Protein AF-A0A2D4G4G9-F1 (afdb_monomer_lite)

InterPro domains:
  IPR018544 KICSTOR subunit 2 [PF09404] (20-185)
  IPR018544 KICSTOR subunit 2 [PTHR31581] (17-186)
  IPR038060 KICSTOR complex protein C12orf66-like, central domain superfamily [G3DSA:1.10.3450.30] (120-190)
  IPR038060 KICSTOR complex protein C12orf66-like, central domain superfamily [SSF158548] (135-186)

Sequence (198 aa):
RRRDRRGGGRRMGEPMPMGAPVPVEQAVLETFFSHLGIFSYDKAKDNVEKEREAHKNAGSSWLSLLAGLAHLAAAEKAYHNMTFLGQKLGGQSFFSRKDSIRTIYTSLHNELKKVVATGRNAVGGTAPHLEELLSHLSEQLCFFVQARMEIADFYEKMYSLSTQKYINSEELINVLESILKRYSSSKPVRGIGLREND

Structure (mmCIF, N/CA/C/O backbone):
data_AF-A0A2D4G4G9-F1
#
_entry.id   AF-A0A2D4G4G9-F1
#
loop_
_atom_site.group_PDB
_atom_site.id
_atom_site.type_symbol
_atom_site.label_atom_id
_atom_site.label_alt_id
_atom_site.label_comp_id
_atom_site.label_asym_id
_atom_site.label_entity_id
_atom_site.label_seq_id
_atom_site.pdbx_PDB_ins_code
_atom_site.Cartn_x
_atom_site.Cartn_y
_atom_site.Cartn_z
_atom_site.occupancy
_atom_site.B_iso_or_equiv
_atom_site.auth_seq_id
_atom_site.auth_comp_id
_atom_site.auth_asym_id
_atom_site.auth_atom_id
_atom_site.pdbx_PDB_model_num
ATOM 1 N N . ARG A 1 1 ? -5.640 -43.406 -61.811 1.00 41.84 1 ARG A N 1
ATOM 2 C CA . ARG A 1 1 ? -4.424 -44.043 -61.239 1.00 41.84 1 ARG A CA 1
ATOM 3 C C . ARG A 1 1 ? -4.064 -43.244 -59.980 1.00 41.84 1 ARG A C 1
ATOM 5 O O . ARG A 1 1 ? -3.602 -42.133 -60.138 1.00 41.84 1 ARG A O 1
ATOM 12 N N . ARG A 1 2 ? -4.662 -43.489 -58.804 1.00 38.25 2 ARG A N 1
ATOM 13 C CA . ARG A 1 2 ? -4.281 -44.439 -57.726 1.00 38.25 2 ARG A CA 1
ATOM 14 C C . ARG A 1 2 ? -2.766 -44.529 -57.437 1.00 38.25 2 ARG A C 1
ATOM 16 O O . ARG A 1 2 ? -2.045 -44.930 -58.342 1.00 38.25 2 ARG A O 1
ATOM 23 N N . ARG A 1 3 ? -2.439 -44.327 -56.138 1.00 40.78 3 ARG A N 1
ATOM 24 C CA . ARG A 1 3 ? -1.206 -44.622 -55.349 1.00 40.78 3 ARG A CA 1
ATOM 25 C C . ARG A 1 3 ? -0.061 -43.594 -55.449 1.00 40.78 3 ARG A C 1
ATOM 27 O O . ARG A 1 3 ? 0.189 -43.112 -56.537 1.00 40.78 3 ARG A O 1
ATOM 34 N N . ASP A 1 4 ? 0.610 -43.141 -54.379 1.00 39.91 4 ASP A N 1
ATOM 35 C CA . ASP A 1 4 ? 0.883 -43.693 -53.030 1.00 39.91 4 ASP A CA 1
ATOM 36 C C . ASP A 1 4 ? 0.950 -42.578 -51.954 1.00 39.91 4 ASP A C 1
ATOM 38 O O . ASP A 1 4 ? 1.556 -41.534 -52.165 1.00 39.91 4 ASP A O 1
ATOM 42 N N . ARG A 1 5 ? 0.232 -42.672 -50.823 1.00 46.22 5 ARG A N 1
ATOM 43 C CA . ARG A 1 5 ? 0.730 -43.152 -49.509 1.00 46.22 5 ARG A CA 1
ATOM 44 C C . ARG A 1 5 ? 2.226 -42.894 -49.239 1.00 46.22 5 ARG A C 1
ATOM 46 O O . ARG A 1 5 ? 3.063 -43.753 -49.487 1.00 46.22 5 ARG A O 1
ATOM 53 N N . ARG A 1 6 ? 2.533 -41.788 -48.553 1.00 42.72 6 ARG A N 1
ATOM 54 C CA . ARG A 1 6 ? 3.656 -41.724 -47.601 1.00 42.72 6 ARG A CA 1
ATOM 55 C C . ARG A 1 6 ? 3.113 -41.385 -46.222 1.00 42.72 6 ARG A C 1
ATOM 57 O O . ARG A 1 6 ? 2.500 -40.342 -46.025 1.00 42.72 6 ARG A O 1
ATOM 64 N N . GLY A 1 7 ? 3.299 -42.322 -45.298 1.00 41.50 7 GLY A N 1
ATOM 65 C CA . GLY A 1 7 ? 3.028 -42.127 -43.885 1.00 41.50 7 GLY A CA 1
ATOM 66 C C . GLY A 1 7 ? 3.994 -41.100 -43.307 1.00 41.50 7 GLY A C 1
ATOM 67 O O . GLY A 1 7 ? 5.206 -41.294 -43.348 1.00 41.50 7 GLY A O 1
ATOM 68 N N . GLY A 1 8 ? 3.446 -40.020 -42.760 1.00 38.34 8 GLY A N 1
ATOM 69 C CA . GLY A 1 8 ? 4.130 -39.206 -41.767 1.00 38.34 8 GLY A CA 1
ATOM 70 C C . GLY A 1 8 ? 3.908 -39.857 -40.410 1.00 38.34 8 GLY A C 1
ATOM 71 O O . GLY A 1 8 ? 2.834 -39.719 -39.828 1.00 38.34 8 GLY A O 1
ATOM 72 N N . GLY A 1 9 ? 4.889 -40.626 -39.940 1.00 36.75 9 GLY A N 1
ATOM 73 C CA . GLY A 1 9 ? 4.900 -41.116 -38.568 1.00 36.75 9 GLY A CA 1
ATOM 74 C C . GLY A 1 9 ? 4.855 -39.928 -37.611 1.00 36.75 9 GLY A C 1
ATOM 75 O O . GLY A 1 9 ? 5.699 -39.035 -37.696 1.00 36.75 9 GLY A O 1
ATOM 76 N N . ARG A 1 10 ? 3.866 -39.910 -36.711 1.00 39.19 10 ARG A N 1
ATOM 77 C CA . ARG A 1 10 ? 3.881 -39.022 -35.547 1.00 39.19 10 ARG A CA 1
ATOM 78 C C . ARG A 1 10 ? 5.133 -39.362 -34.743 1.00 39.19 10 ARG A C 1
ATOM 80 O O . ARG A 1 10 ? 5.214 -40.447 -34.168 1.00 39.19 10 ARG A O 1
ATOM 87 N N . ARG A 1 11 ? 6.119 -38.463 -34.736 1.00 43.38 11 ARG A N 1
ATOM 88 C CA . ARG A 1 11 ? 7.206 -38.521 -33.759 1.00 43.38 11 ARG A CA 1
ATOM 89 C C . ARG A 1 11 ? 6.588 -38.245 -32.393 1.00 43.38 11 ARG A C 1
ATOM 91 O O . ARG A 1 11 ? 6.119 -37.146 -32.129 1.00 43.38 11 ARG A O 1
ATOM 98 N N . MET A 1 12 ? 6.552 -39.281 -31.566 1.00 47.25 12 MET A N 1
ATOM 99 C CA . MET A 1 12 ? 6.454 -39.156 -30.117 1.00 47.25 12 MET A CA 1
ATOM 100 C C . MET A 1 12 ? 7.647 -38.327 -29.632 1.00 47.25 12 MET A C 1
ATOM 102 O O . MET A 1 12 ? 8.783 -38.649 -29.981 1.00 47.25 12 MET A O 1
ATOM 106 N N . GLY A 1 13 ? 7.381 -37.283 -28.845 1.00 47.31 13 GLY A N 1
ATOM 107 C CA . GLY A 1 13 ? 8.412 -36.517 -28.144 1.00 47.31 13 GLY A CA 1
ATOM 108 C C . GLY A 1 13 ? 8.682 -35.111 -28.677 1.00 47.31 13 GLY A C 1
ATOM 109 O O . GLY A 1 13 ? 9.843 -34.724 -28.752 1.00 47.31 13 GLY A O 1
ATOM 110 N N . GLU A 1 14 ? 7.654 -34.325 -29.010 1.00 35.88 14 GLU A N 1
ATOM 111 C CA . GLU A 1 14 ? 7.819 -32.873 -28.882 1.00 35.88 14 GLU A CA 1
ATOM 112 C C . GLU A 1 14 ? 7.859 -32.554 -27.379 1.00 35.88 14 GLU A C 1
ATOM 114 O O . GLU A 1 14 ? 6.875 -32.825 -26.683 1.00 35.88 14 GLU A O 1
ATOM 119 N N . PRO A 1 15 ? 8.981 -32.047 -26.833 1.00 41.88 15 PRO A N 1
ATOM 120 C CA . PRO A 1 15 ? 8.933 -31.433 -25.522 1.00 41.88 15 PRO A CA 1
ATOM 121 C C . PRO A 1 15 ? 7.938 -30.278 -25.626 1.00 41.88 15 PRO A C 1
ATOM 123 O O . PRO A 1 15 ? 8.075 -29.408 -26.488 1.00 41.88 15 PRO A O 1
ATOM 126 N N . MET A 1 16 ? 6.918 -30.304 -24.766 1.00 45.91 16 MET A N 1
ATOM 127 C CA . MET A 1 16 ? 6.073 -29.141 -24.499 1.00 45.91 16 MET A CA 1
ATOM 128 C C . MET A 1 16 ? 6.990 -27.918 -24.400 1.00 45.91 16 MET A C 1
ATOM 130 O O . MET A 1 16 ? 8.038 -28.043 -23.756 1.00 45.91 16 MET A O 1
ATOM 134 N N . PRO A 1 17 ? 6.663 -26.776 -25.032 1.00 45.19 17 PRO A N 1
ATOM 135 C CA . PRO A 1 17 ? 7.487 -25.587 -24.904 1.00 45.19 17 PRO A CA 1
ATOM 136 C C . PRO A 1 17 ? 7.585 -25.276 -23.411 1.00 45.19 17 PRO A C 1
ATOM 138 O O . PRO A 1 17 ? 6.605 -24.863 -22.791 1.00 45.19 17 PRO A O 1
ATOM 141 N N . MET A 1 18 ? 8.748 -25.576 -22.820 1.00 45.56 18 MET A N 1
ATOM 142 C CA . MET A 1 18 ? 9.077 -25.151 -21.470 1.00 45.56 18 MET A CA 1
ATOM 143 C C . MET A 1 18 ? 8.829 -23.653 -21.460 1.00 45.56 18 MET A C 1
ATOM 145 O O . MET A 1 18 ? 9.351 -22.954 -22.332 1.00 45.56 18 MET A O 1
ATOM 149 N N . GLY A 1 19 ? 7.929 -23.226 -20.568 1.00 45.16 19 GLY A N 1
ATOM 150 C CA . GLY A 1 19 ? 7.390 -21.873 -20.537 1.00 45.16 19 GLY A CA 1
ATOM 151 C C . GLY A 1 19 ? 8.504 -20.866 -20.766 1.00 45.16 19 GLY A C 1
ATOM 152 O O . GLY A 1 19 ? 9.574 -20.988 -20.166 1.00 45.16 19 GLY A O 1
ATOM 153 N N . ALA A 1 20 ? 8.275 -19.936 -21.695 1.00 46.47 20 ALA A N 1
ATOM 154 C CA . ALA A 1 20 ? 9.222 -18.868 -21.968 1.00 46.47 20 ALA A CA 1
ATOM 155 C C . ALA A 1 20 ? 9.721 -18.286 -20.631 1.00 46.47 20 ALA A C 1
ATOM 157 O O . ALA A 1 20 ? 8.905 -18.138 -19.715 1.00 46.47 20 ALA A O 1
ATOM 158 N N . PRO A 1 21 ? 11.033 -18.021 -20.481 1.00 52.97 21 PRO A N 1
ATOM 159 C CA . PRO A 1 21 ? 11.578 -17.509 -19.233 1.00 52.97 21 PRO A CA 1
ATOM 160 C C . PRO A 1 21 ? 10.760 -16.298 -18.790 1.00 52.97 21 PRO A C 1
ATOM 162 O O . PRO A 1 21 ? 10.533 -15.381 -19.583 1.00 52.97 21 PRO A O 1
ATOM 165 N N . VAL A 1 22 ? 10.272 -16.344 -17.546 1.00 61.19 22 VAL A N 1
ATOM 166 C CA . VAL A 1 22 ? 9.494 -15.254 -16.955 1.00 61.19 22 VAL A CA 1
ATOM 167 C C . VAL A 1 22 ? 10.321 -13.973 -17.096 1.00 61.19 22 VAL A C 1
ATOM 169 O O . VAL A 1 22 ? 11.498 -13.986 -16.716 1.00 61.19 22 VAL A O 1
ATOM 172 N N . PRO A 1 23 ? 9.760 -12.890 -17.667 1.00 80.88 23 PRO A N 1
ATOM 173 C CA . PRO A 1 23 ? 10.454 -11.613 -17.742 1.00 80.88 23 PRO A CA 1
ATOM 174 C C . PRO A 1 23 ? 10.976 -11.212 -16.361 1.00 80.88 23 PRO A C 1
ATOM 176 O O . PRO A 1 23 ? 10.291 -11.415 -15.355 1.00 80.88 23 PRO A O 1
ATOM 179 N N . VAL A 1 24 ? 12.187 -10.657 -16.300 1.00 84.44 24 VAL A N 1
ATOM 180 C CA . VAL A 1 24 ? 12.860 -10.333 -15.030 1.00 84.44 24 VAL A CA 1
ATOM 181 C C . VAL A 1 24 ? 11.968 -9.447 -14.158 1.00 84.44 24 VAL A C 1
ATOM 183 O O . VAL A 1 24 ? 11.816 -9.693 -12.965 1.00 84.44 24 VAL A O 1
ATOM 186 N N . GLU A 1 25 ? 11.288 -8.482 -14.773 1.00 87.19 25 GLU A N 1
ATOM 187 C CA . GLU A 1 25 ? 10.343 -7.579 -14.125 1.00 87.19 25 GLU A CA 1
ATOM 188 C C . GLU A 1 25 ? 9.178 -8.334 -13.473 1.00 87.19 25 GLU A C 1
ATOM 190 O O . GLU A 1 25 ? 8.807 -8.043 -12.336 1.00 87.19 25 GLU A O 1
ATOM 195 N N . GLN A 1 26 ? 8.627 -9.344 -14.148 1.00 86.69 26 GLN A N 1
ATOM 196 C CA . GLN A 1 26 ? 7.551 -10.162 -13.593 1.00 86.69 26 GLN A CA 1
ATOM 197 C C . GLN A 1 26 ? 8.043 -10.981 -12.389 1.00 86.69 26 GLN A C 1
ATOM 199 O O . GLN A 1 26 ? 7.364 -11.010 -11.365 1.00 86.69 26 GLN A O 1
ATOM 204 N N . ALA A 1 27 ? 9.240 -11.571 -12.458 1.00 90.06 27 ALA A N 1
ATOM 205 C CA . ALA A 1 27 ? 9.817 -12.320 -11.338 1.00 90.06 27 ALA A CA 1
ATOM 206 C C . ALA A 1 27 ? 10.068 -11.432 -10.100 1.00 90.06 27 ALA A C 1
ATOM 208 O O . ALA A 1 27 ? 9.834 -11.854 -8.961 1.00 90.06 27 ALA A O 1
ATOM 209 N N . VAL A 1 28 ? 10.496 -10.181 -10.311 1.00 92.62 28 VAL A N 1
ATOM 210 C CA . VAL A 1 28 ? 10.659 -9.186 -9.238 1.00 92.62 28 VAL A CA 1
ATOM 211 C C . VAL A 1 28 ? 9.316 -8.871 -8.576 1.00 92.62 28 VAL A C 1
ATOM 213 O O . VAL A 1 28 ? 9.231 -8.862 -7.344 1.00 92.62 28 VAL A O 1
ATOM 216 N N . LEU A 1 29 ? 8.262 -8.657 -9.371 1.00 93.50 29 LEU A N 1
ATOM 217 C CA . LEU A 1 29 ? 6.912 -8.390 -8.864 1.00 93.50 29 LEU A CA 1
ATOM 218 C C . LEU A 1 29 ? 6.345 -9.585 -8.091 1.00 93.50 29 LEU A C 1
ATOM 220 O O . LEU A 1 29 ? 5.845 -9.408 -6.981 1.00 93.50 29 LEU A O 1
ATOM 224 N N . GLU A 1 30 ? 6.460 -10.798 -8.631 1.00 93.31 30 GLU A N 1
ATOM 225 C CA . GLU A 1 30 ? 6.017 -12.025 -7.960 1.00 93.31 30 GLU A CA 1
ATOM 226 C C . GLU A 1 30 ? 6.724 -12.209 -6.612 1.00 93.31 30 GLU A C 1
ATOM 228 O O . GLU A 1 30 ? 6.079 -12.481 -5.597 1.00 93.31 30 GLU A O 1
ATOM 233 N N . THR A 1 31 ? 8.038 -11.973 -6.566 1.00 95.69 31 THR A N 1
ATOM 234 C CA . THR A 1 31 ? 8.822 -12.035 -5.325 1.00 95.69 31 THR A CA 1
ATOM 235 C C . THR A 1 31 ? 8.369 -10.977 -4.317 1.00 95.69 31 THR A C 1
ATOM 237 O O . THR A 1 31 ? 8.201 -11.278 -3.133 1.00 95.69 31 THR A O 1
ATOM 240 N N . PHE A 1 32 ? 8.131 -9.742 -4.769 1.00 96.44 32 PHE A N 1
ATOM 241 C CA . PHE A 1 32 ? 7.619 -8.670 -3.916 1.00 96.44 32 PHE A CA 1
ATOM 242 C C . PHE A 1 32 ? 6.262 -9.033 -3.301 1.00 96.44 32 PHE A C 1
ATOM 244 O O . PHE A 1 32 ? 6.109 -8.972 -2.080 1.00 96.44 32 PHE A O 1
ATOM 251 N N . PHE A 1 33 ? 5.292 -9.449 -4.120 1.00 95.38 33 PHE A N 1
ATOM 252 C CA . PHE A 1 33 ? 3.953 -9.794 -3.638 1.00 95.38 33 PHE A CA 1
ATOM 253 C C . PHE A 1 33 ? 3.938 -11.072 -2.799 1.00 95.38 33 PHE A C 1
ATOM 255 O O . PHE A 1 33 ? 3.147 -11.158 -1.862 1.00 95.38 33 PHE A O 1
ATOM 262 N N . SER A 1 34 ? 4.841 -12.022 -3.056 1.00 96.50 34 SER A N 1
ATOM 263 C CA . SER A 1 34 ? 5.048 -13.186 -2.191 1.00 96.50 34 SER A CA 1
ATOM 264 C C . SER A 1 34 ? 5.483 -12.759 -0.786 1.00 96.50 34 SER A C 1
ATOM 266 O O . SER A 1 34 ? 4.842 -13.133 0.197 1.00 96.50 34 SER A O 1
ATOM 268 N N . HIS A 1 35 ? 6.494 -11.886 -0.674 1.00 96.62 35 HIS A N 1
ATOM 269 C CA . HIS A 1 35 ? 6.904 -11.321 0.615 1.00 96.62 35 HIS A CA 1
ATOM 270 C C . HIS A 1 35 ? 5.783 -10.518 1.284 1.00 96.62 35 HIS A C 1
ATOM 272 O O . HIS A 1 35 ? 5.580 -10.654 2.492 1.00 96.62 35 HIS A O 1
ATOM 278 N N . LEU A 1 36 ? 5.043 -9.712 0.516 1.00 94.44 36 LEU A N 1
ATOM 279 C CA . LEU A 1 36 ? 3.918 -8.927 1.024 1.00 94.44 36 LEU A CA 1
ATOM 280 C C . LEU A 1 36 ? 2.802 -9.830 1.578 1.00 94.44 36 LEU A C 1
ATOM 282 O O . LEU A 1 36 ? 2.282 -9.566 2.660 1.00 94.44 36 LEU A O 1
ATOM 286 N N . GLY A 1 37 ? 2.482 -10.921 0.876 1.00 93.44 37 GLY A N 1
ATOM 287 C CA . GLY A 1 37 ? 1.439 -11.879 1.249 1.00 93.44 37 GLY A CA 1
ATOM 288 C C . GLY A 1 37 ? 1.740 -12.670 2.523 1.00 93.44 37 GLY A C 1
ATOM 289 O O . GLY A 1 37 ? 0.813 -13.061 3.227 1.00 93.44 37 GLY A O 1
ATOM 290 N N . ILE A 1 38 ? 3.020 -12.853 2.863 1.00 95.75 38 ILE A N 1
ATOM 291 C CA . ILE A 1 38 ? 3.455 -13.449 4.139 1.00 95.75 38 ILE A CA 1
ATOM 292 C C . ILE A 1 38 ? 3.849 -12.396 5.188 1.00 95.75 38 ILE A C 1
ATOM 294 O O . ILE A 1 38 ? 4.522 -12.720 6.166 1.00 95.75 38 ILE A O 1
ATOM 298 N N . PHE A 1 39 ? 3.463 -11.131 4.980 1.00 94.50 39 PHE A N 1
ATOM 299 C CA . PHE A 1 39 ? 3.723 -10.000 5.881 1.00 94.50 39 PHE A CA 1
ATOM 300 C C . PHE A 1 39 ? 5.215 -9.712 6.139 1.00 94.50 39 PHE A C 1
ATOM 302 O O . PHE A 1 39 ? 5.589 -9.102 7.142 1.00 94.50 39 PHE A O 1
ATOM 309 N N . SER A 1 40 ? 6.099 -10.116 5.224 1.00 95.62 40 SER A N 1
ATOM 310 C CA . SER A 1 40 ? 7.540 -9.865 5.307 1.00 95.62 40 SER A CA 1
ATOM 311 C C . SER A 1 40 ? 7.905 -8.524 4.662 1.00 95.62 40 SER A C 1
ATOM 313 O O . SER A 1 40 ? 8.617 -8.455 3.661 1.00 95.62 40 SER A O 1
ATOM 315 N N . TYR A 1 41 ? 7.389 -7.436 5.235 1.00 94.88 41 TYR A N 1
ATOM 316 C CA . TYR A 1 41 ? 7.451 -6.098 4.637 1.00 94.88 41 TYR A CA 1
ATOM 317 C C . TYR A 1 41 ? 8.869 -5.554 4.449 1.00 94.88 41 TYR A C 1
ATOM 319 O O . TYR A 1 41 ? 9.146 -4.932 3.427 1.00 94.88 41 TYR A O 1
ATOM 327 N N . ASP A 1 42 ? 9.773 -5.805 5.400 1.00 95.81 42 ASP A N 1
ATOM 328 C CA . ASP A 1 42 ? 11.165 -5.353 5.286 1.00 95.81 42 ASP A CA 1
ATOM 329 C C . ASP A 1 42 ? 11.863 -6.052 4.110 1.00 95.81 42 ASP A C 1
ATOM 331 O O . ASP A 1 42 ? 12.455 -5.390 3.267 1.00 95.81 42 ASP A O 1
ATOM 335 N N . LYS A 1 43 ? 11.666 -7.371 3.952 1.00 96.00 43 LYS A N 1
ATOM 336 C CA . LYS A 1 43 ? 12.191 -8.116 2.794 1.00 96.00 43 LYS A CA 1
ATOM 337 C C . LYS A 1 43 ? 11.571 -7.658 1.478 1.00 96.00 43 LYS A C 1
ATOM 339 O O . LYS A 1 43 ? 12.271 -7.587 0.472 1.00 96.00 43 LYS A O 1
ATOM 344 N N . ALA A 1 44 ? 10.268 -7.370 1.469 1.00 96.00 44 ALA A N 1
ATOM 345 C CA . ALA A 1 44 ? 9.585 -6.854 0.286 1.00 96.00 44 ALA A CA 1
ATOM 346 C C . ALA A 1 44 ? 10.200 -5.518 -0.154 1.00 96.00 44 ALA A C 1
ATOM 348 O O . ALA A 1 44 ? 10.513 -5.346 -1.331 1.00 96.00 44 ALA A O 1
ATOM 349 N N . LYS A 1 45 ? 10.426 -4.608 0.800 1.00 95.94 45 LYS A N 1
ATOM 350 C CA . LYS A 1 45 ? 11.056 -3.309 0.567 1.00 95.94 45 LYS A CA 1
ATOM 351 C C . LYS A 1 45 ? 12.506 -3.450 0.091 1.00 95.94 45 LYS A C 1
ATOM 353 O O . LYS A 1 45 ? 12.839 -2.924 -0.968 1.00 95.94 45 LYS A O 1
ATOM 358 N N . ASP A 1 46 ? 13.329 -4.205 0.816 1.00 96.25 46 ASP A N 1
ATOM 359 C CA . ASP A 1 46 ? 14.743 -4.415 0.483 1.00 96.25 46 ASP A CA 1
ATOM 360 C C . ASP A 1 46 ? 14.906 -5.028 -0.918 1.00 96.25 46 ASP A C 1
ATOM 362 O O . ASP A 1 46 ? 15.813 -4.655 -1.662 1.00 96.25 46 ASP A O 1
ATOM 366 N N . ASN A 1 47 ? 14.002 -5.938 -1.307 1.00 94.12 47 ASN A N 1
ATOM 367 C CA . ASN A 1 47 ? 13.971 -6.537 -2.640 1.00 94.12 47 ASN A CA 1
ATOM 368 C C . ASN A 1 47 ? 13.832 -5.471 -3.739 1.00 94.12 47 ASN A C 1
ATOM 370 O O . ASN A 1 47 ? 14.682 -5.380 -4.619 1.00 94.12 47 ASN A O 1
ATOM 374 N N . VAL A 1 48 ? 12.793 -4.631 -3.678 1.00 94.88 48 VAL A N 1
ATOM 375 C CA . VAL A 1 48 ? 12.543 -3.628 -4.732 1.00 94.88 48 VAL A CA 1
ATOM 376 C C . VAL A 1 48 ? 13.551 -2.481 -4.714 1.00 94.88 48 VAL A C 1
ATOM 378 O O . VAL A 1 48 ? 13.862 -1.937 -5.771 1.00 94.88 48 VAL A O 1
ATOM 381 N N . GLU A 1 49 ? 14.109 -2.132 -3.552 1.00 94.44 49 GLU A N 1
ATOM 382 C CA . GLU A 1 49 ? 15.195 -1.150 -3.459 1.00 94.44 49 GLU A CA 1
ATOM 383 C C . GLU A 1 49 ? 16.479 -1.682 -4.099 1.00 94.44 49 GLU A C 1
ATOM 385 O O . GLU A 1 49 ? 17.101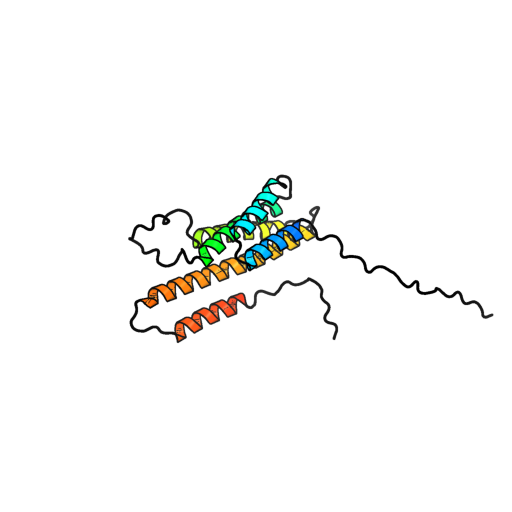 -0.978 -4.896 1.00 94.44 49 GLU A O 1
ATOM 390 N N . LYS A 1 50 ? 16.841 -2.942 -3.835 1.00 93.94 50 LYS A N 1
ATOM 391 C CA . LYS A 1 50 ? 17.996 -3.590 -4.464 1.00 93.94 50 LYS A CA 1
ATOM 392 C C . LYS A 1 50 ? 17.854 -3.651 -5.985 1.00 93.94 50 LYS A C 1
ATOM 394 O O . LYS A 1 50 ? 18.794 -3.286 -6.689 1.00 93.94 50 LYS A O 1
ATOM 399 N N . GLU A 1 51 ? 16.690 -4.057 -6.486 1.00 92.00 51 GLU A N 1
ATOM 400 C CA . GLU A 1 51 ? 16.414 -4.108 -7.928 1.00 92.00 51 GLU A CA 1
ATOM 401 C C . GLU A 1 51 ? 16.464 -2.714 -8.564 1.00 92.00 51 GLU A C 1
ATOM 403 O O . GLU A 1 51 ? 17.068 -2.518 -9.619 1.00 92.00 51 GLU A O 1
ATOM 408 N N . ARG A 1 52 ? 15.918 -1.701 -7.886 1.00 89.62 52 ARG A N 1
ATOM 409 C CA . ARG A 1 52 ? 15.970 -0.309 -8.346 1.00 89.62 52 ARG A CA 1
ATOM 410 C C . ARG A 1 52 ? 17.407 0.216 -8.437 1.00 89.62 52 ARG A C 1
ATOM 412 O O . ARG A 1 52 ? 17.740 0.913 -9.394 1.00 89.62 52 ARG A O 1
ATOM 419 N N . GLU A 1 53 ? 18.264 -0.119 -7.472 1.00 87.62 53 GLU A N 1
ATOM 420 C CA . GLU A 1 53 ? 19.676 0.283 -7.476 1.00 87.62 53 GLU A CA 1
ATOM 421 C C . GLU A 1 53 ? 20.526 -0.514 -8.483 1.00 87.62 53 GLU A C 1
ATOM 423 O O . GLU A 1 53 ? 21.481 0.035 -9.035 1.00 87.62 53 GLU A O 1
ATOM 428 N N . ALA A 1 54 ? 20.177 -1.773 -8.762 1.00 87.31 54 ALA A N 1
ATOM 429 C CA . ALA A 1 54 ? 20.819 -2.584 -9.798 1.00 87.31 54 ALA A CA 1
ATOM 430 C C . ALA A 1 54 ? 20.448 -2.117 -11.218 1.00 87.31 54 ALA A C 1
ATOM 432 O O . ALA A 1 54 ? 21.270 -2.174 -12.132 1.00 87.31 54 ALA A O 1
ATOM 433 N N . HIS A 1 55 ? 19.232 -1.592 -11.391 1.00 82.88 55 HIS A N 1
ATOM 434 C CA . HIS A 1 55 ? 18.659 -1.230 -12.686 1.00 82.88 55 HIS A CA 1
ATOM 435 C C . HIS A 1 55 ? 18.464 0.282 -12.871 1.00 82.88 55 HIS A C 1
ATOM 437 O O . HIS A 1 55 ? 17.505 0.709 -13.508 1.00 82.88 55 HIS A O 1
ATOM 443 N N . LYS A 1 56 ? 19.395 1.120 -12.391 1.00 75.88 56 LYS A N 1
ATOM 444 C CA . LYS A 1 56 ? 19.307 2.600 -12.481 1.00 75.88 56 LYS A CA 1
ATOM 445 C C . LYS A 1 56 ? 19.101 3.162 -13.892 1.00 75.88 56 LYS A C 1
ATOM 447 O O . LYS A 1 56 ? 18.606 4.276 -14.029 1.00 75.88 56 LYS A O 1
ATOM 452 N N . ASN A 1 57 ? 19.467 2.400 -14.921 1.00 75.06 57 ASN A N 1
ATOM 453 C CA . ASN A 1 57 ? 19.331 2.786 -16.327 1.00 75.06 57 ASN A CA 1
ATOM 454 C C . ASN A 1 57 ? 18.064 2.210 -16.990 1.00 75.06 57 ASN A C 1
ATOM 456 O O . ASN A 1 57 ? 17.904 2.336 -18.203 1.00 75.06 57 ASN A O 1
ATOM 460 N N . ALA A 1 58 ? 17.192 1.538 -16.232 1.00 77.31 58 ALA A N 1
ATOM 461 C CA . ALA A 1 58 ? 15.927 1.017 -16.736 1.00 77.31 58 ALA A CA 1
ATOM 462 C C . ALA A 1 58 ? 14.916 2.137 -17.033 1.00 77.31 58 ALA A C 1
ATOM 464 O O . ALA A 1 58 ? 15.129 3.309 -16.715 1.00 77.31 58 ALA A O 1
ATOM 465 N N . GLY A 1 59 ? 13.791 1.764 -17.650 1.00 78.88 59 GLY A N 1
ATOM 466 C CA . GLY A 1 59 ? 12.713 2.692 -17.982 1.00 78.88 59 GLY A CA 1
ATOM 467 C C . GLY A 1 59 ? 12.219 3.484 -16.766 1.00 78.88 59 GLY A C 1
ATOM 468 O O . GLY A 1 59 ? 12.052 2.947 -15.669 1.00 78.88 59 GLY A O 1
ATOM 469 N N . SER A 1 60 ? 11.952 4.778 -16.968 1.00 82.25 60 SER A N 1
ATOM 470 C CA . SER A 1 60 ? 11.499 5.692 -15.907 1.00 82.25 60 SER A CA 1
ATOM 471 C C . SER A 1 60 ? 10.213 5.222 -15.214 1.00 82.25 60 SER A C 1
ATOM 473 O O . SER A 1 60 ? 10.029 5.487 -14.026 1.00 82.25 60 SER A O 1
ATOM 475 N N . SER A 1 61 ? 9.320 4.551 -15.941 1.00 85.00 61 SER A N 1
ATOM 476 C CA . SER A 1 61 ? 8.072 3.945 -15.456 1.00 85.00 61 SER A CA 1
ATOM 477 C C . SER A 1 61 ? 8.337 2.805 -14.469 1.00 85.00 61 SER A C 1
ATOM 479 O O . SER A 1 61 ? 7.792 2.812 -13.366 1.00 85.00 61 SER A O 1
ATOM 481 N N . TRP A 1 62 ? 9.233 1.881 -14.824 1.00 88.94 62 TRP A N 1
ATOM 482 C CA . TRP A 1 62 ? 9.651 0.762 -13.979 1.00 88.94 62 TRP A CA 1
ATOM 483 C C . TRP A 1 62 ? 10.286 1.241 -12.673 1.00 88.94 62 TRP A C 1
ATOM 485 O O . TRP A 1 62 ? 9.865 0.841 -11.589 1.00 88.94 62 TRP A O 1
ATOM 495 N N . LEU A 1 63 ? 11.234 2.179 -12.754 1.00 89.62 63 LEU A N 1
ATOM 496 C CA . LEU A 1 63 ? 11.877 2.755 -11.568 1.00 89.62 63 LEU A CA 1
ATOM 497 C C . LEU A 1 63 ? 10.887 3.498 -10.663 1.00 89.62 63 LEU A C 1
ATOM 499 O O . LEU A 1 63 ? 11.008 3.437 -9.438 1.00 89.62 63 LEU A O 1
ATOM 503 N N . SER A 1 64 ? 9.903 4.178 -11.261 1.00 90.00 64 SER A N 1
ATOM 504 C CA . SER A 1 64 ? 8.829 4.845 -10.516 1.00 90.00 64 SER A CA 1
ATOM 505 C C . SER A 1 64 ? 7.927 3.836 -9.810 1.00 90.00 64 SER A C 1
ATOM 507 O O . SER A 1 64 ? 7.562 4.055 -8.656 1.00 90.00 64 SER A O 1
ATOM 509 N N . LEU A 1 65 ? 7.603 2.713 -10.463 1.00 92.12 65 LEU A N 1
ATOM 510 C CA . LEU A 1 65 ? 6.839 1.644 -9.829 1.00 92.12 65 LEU A CA 1
ATOM 511 C C . LEU A 1 65 ? 7.612 1.035 -8.656 1.00 92.12 65 LEU A C 1
ATOM 513 O O . LEU A 1 65 ? 7.046 0.923 -7.575 1.00 92.12 65 LEU A O 1
ATOM 517 N N . LEU A 1 66 ? 8.891 0.683 -8.830 1.00 93.19 66 LEU A N 1
ATOM 518 C CA . LEU A 1 66 ? 9.705 0.101 -7.754 1.00 93.19 66 LEU A CA 1
ATOM 519 C C . LEU A 1 66 ? 9.797 1.025 -6.531 1.00 93.19 66 LEU A C 1
ATOM 521 O O . LEU A 1 66 ? 9.687 0.556 -5.398 1.00 93.19 66 LEU A O 1
ATOM 525 N N . ALA A 1 67 ? 9.930 2.338 -6.748 1.00 92.50 67 ALA A N 1
ATOM 526 C CA . ALA A 1 67 ? 9.870 3.321 -5.667 1.00 92.50 67 ALA A CA 1
ATOM 527 C C . ALA A 1 67 ? 8.500 3.313 -4.960 1.00 92.50 67 ALA A C 1
ATOM 529 O O . ALA A 1 67 ? 8.437 3.264 -3.731 1.00 92.50 67 ALA A O 1
ATOM 530 N N . GLY A 1 68 ? 7.406 3.269 -5.726 1.00 93.06 68 GLY A N 1
ATOM 531 C CA . GLY A 1 68 ? 6.056 3.127 -5.178 1.00 93.06 68 GLY A CA 1
ATOM 532 C C . GLY A 1 68 ? 5.866 1.831 -4.378 1.00 93.06 68 GLY A C 1
ATOM 533 O O . GLY A 1 68 ? 5.283 1.851 -3.298 1.00 93.06 68 GLY A O 1
ATOM 534 N N . LEU A 1 69 ? 6.403 0.700 -4.839 1.00 94.88 69 LEU A N 1
ATOM 535 C CA . LEU A 1 69 ? 6.326 -0.578 -4.121 1.00 94.88 69 LEU A CA 1
ATOM 536 C C . LEU A 1 69 ? 7.100 -0.551 -2.793 1.00 94.88 69 LEU A C 1
ATOM 538 O O . LEU A 1 69 ? 6.635 -1.119 -1.803 1.00 94.88 69 LEU A O 1
ATOM 542 N N . ALA A 1 70 ? 8.230 0.159 -2.727 1.00 94.12 70 ALA A N 1
ATOM 543 C CA . ALA A 1 70 ? 8.951 0.371 -1.471 1.00 94.12 70 ALA A CA 1
ATOM 544 C C . ALA A 1 70 ? 8.102 1.176 -0.466 1.00 94.12 70 ALA A C 1
ATOM 546 O O . ALA A 1 70 ? 8.001 0.803 0.708 1.00 94.12 70 ALA A O 1
ATOM 547 N N . HIS A 1 71 ? 7.434 2.240 -0.932 1.00 92.44 71 HIS A N 1
ATOM 548 C CA . HIS A 1 71 ? 6.479 3.005 -0.122 1.00 92.44 71 HIS A CA 1
ATOM 549 C C . HIS A 1 71 ? 5.278 2.153 0.313 1.00 92.44 71 HIS A C 1
ATOM 551 O O . HIS A 1 71 ? 4.857 2.242 1.467 1.00 92.44 71 HIS A O 1
ATOM 557 N N . LEU A 1 72 ? 4.758 1.293 -0.569 1.00 94.50 72 LEU A N 1
ATOM 558 C CA . LEU A 1 72 ? 3.669 0.366 -0.258 1.00 94.50 72 LEU A CA 1
ATOM 559 C C . LEU A 1 72 ? 4.053 -0.598 0.867 1.00 94.50 72 LEU A C 1
ATOM 561 O O . LEU A 1 72 ? 3.296 -0.738 1.822 1.00 94.50 72 LEU A O 1
ATOM 565 N N . ALA A 1 73 ? 5.230 -1.223 0.799 1.00 94.50 73 ALA A N 1
ATOM 566 C CA . ALA A 1 73 ? 5.691 -2.138 1.843 1.00 94.50 73 ALA A CA 1
ATOM 567 C C . ALA A 1 73 ? 5.817 -1.440 3.210 1.00 94.50 73 ALA A C 1
ATOM 569 O O . ALA A 1 73 ? 5.390 -1.983 4.231 1.00 94.50 73 ALA A O 1
ATOM 570 N N . ALA A 1 74 ? 6.342 -0.210 3.234 1.00 91.25 74 ALA A N 1
ATOM 571 C CA . ALA A 1 74 ? 6.416 0.589 4.455 1.00 91.25 74 ALA A CA 1
ATOM 572 C C . ALA A 1 74 ? 5.020 0.951 5.002 1.00 91.25 74 ALA A C 1
ATOM 574 O O . ALA A 1 74 ? 4.785 0.839 6.209 1.00 91.25 74 ALA A O 1
ATOM 575 N N . ALA A 1 75 ? 4.091 1.343 4.124 1.00 91.56 75 ALA A N 1
ATOM 576 C CA . ALA A 1 75 ? 2.714 1.663 4.493 1.00 91.56 75 ALA A CA 1
ATOM 577 C C . ALA A 1 75 ? 1.981 0.444 5.064 1.00 91.56 75 ALA A C 1
ATOM 579 O O . ALA A 1 75 ? 1.379 0.539 6.130 1.00 91.56 75 ALA A O 1
ATOM 580 N N . GLU A 1 76 ? 2.081 -0.714 4.409 1.00 93.50 76 GLU A N 1
ATOM 581 C CA . GLU A 1 76 ? 1.440 -1.953 4.856 1.00 93.50 76 GLU A CA 1
ATOM 582 C C . GLU A 1 76 ? 1.996 -2.435 6.202 1.00 93.50 76 GLU A C 1
ATOM 584 O O . GLU A 1 76 ? 1.230 -2.884 7.052 1.00 93.50 76 GLU A O 1
ATOM 589 N N . LYS A 1 77 ? 3.301 -2.267 6.461 1.00 92.44 77 LYS A N 1
ATOM 590 C CA . LYS A 1 77 ? 3.884 -2.543 7.785 1.00 92.44 77 LYS A CA 1
ATOM 591 C C . LYS A 1 77 ? 3.262 -1.669 8.874 1.00 92.44 77 LYS A C 1
ATOM 593 O O . LYS A 1 77 ? 2.887 -2.174 9.932 1.00 92.44 77 LYS A O 1
ATOM 598 N N . ALA A 1 78 ? 3.141 -0.365 8.623 1.00 88.75 78 ALA A N 1
ATOM 599 C CA . ALA A 1 78 ? 2.498 0.564 9.552 1.00 88.75 78 ALA A CA 1
ATOM 6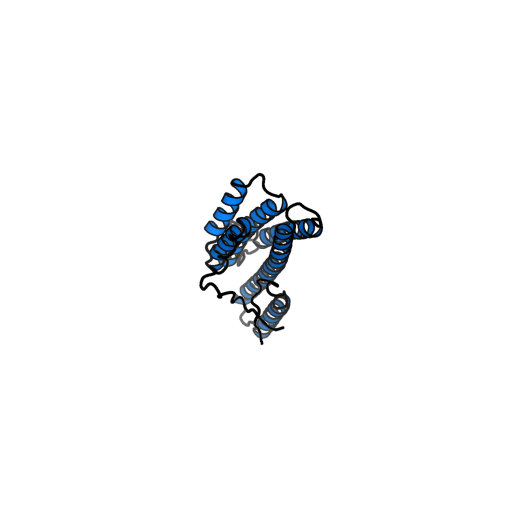00 C C . ALA A 1 78 ? 1.003 0.243 9.736 1.00 88.75 78 ALA A C 1
ATOM 602 O O . ALA A 1 78 ? 0.498 0.283 10.860 1.00 88.75 78 ALA A O 1
ATOM 603 N N . TYR A 1 79 ? 0.318 -0.132 8.649 1.00 91.00 79 TYR A N 1
ATOM 604 C CA . TYR A 1 79 ? -1.080 -0.560 8.665 1.00 91.00 79 TYR A CA 1
ATOM 605 C C . TYR A 1 79 ? -1.269 -1.776 9.561 1.00 91.00 79 TYR A C 1
ATOM 607 O O . TYR A 1 79 ? -2.113 -1.778 10.451 1.00 91.00 79 TYR A O 1
ATOM 615 N N . HIS A 1 80 ? -0.463 -2.810 9.329 1.00 91.69 80 HIS A N 1
ATOM 616 C CA . HIS A 1 80 ? -0.552 -4.088 10.018 1.00 91.69 80 HIS A CA 1
ATOM 617 C C . HIS A 1 80 ? -0.328 -3.942 11.521 1.00 91.69 80 HIS A C 1
ATOM 619 O O . HIS A 1 80 ? -1.035 -4.548 12.320 1.00 91.69 80 HIS A O 1
ATOM 625 N N . ASN A 1 81 ? 0.605 -3.072 11.905 1.00 89.50 81 ASN A N 1
ATOM 626 C CA . ASN A 1 81 ? 0.880 -2.760 13.303 1.00 89.50 81 ASN A CA 1
ATOM 627 C C . ASN A 1 81 ? -0.156 -1.810 13.931 1.00 89.50 81 ASN A C 1
ATOM 629 O O . ASN A 1 81 ? -0.022 -1.466 15.104 1.00 89.50 81 ASN A O 1
ATOM 633 N N . MET A 1 82 ? -1.160 -1.358 13.168 1.00 88.00 82 MET A N 1
ATOM 634 C CA . MET A 1 82 ? -2.220 -0.444 13.606 1.00 88.00 82 MET A CA 1
ATOM 635 C C . MET A 1 82 ? -1.692 0.836 14.275 1.00 88.00 82 MET A C 1
ATOM 637 O O . MET A 1 82 ? -2.356 1.425 15.125 1.00 88.00 82 MET A O 1
ATOM 641 N N . THR A 1 83 ? -0.503 1.314 13.886 1.00 83.19 83 THR A N 1
ATOM 642 C CA . THR A 1 83 ? 0.180 2.440 14.561 1.00 83.19 83 THR A CA 1
ATOM 643 C C . THR A 1 83 ? -0.524 3.789 14.381 1.00 83.19 83 THR A C 1
ATOM 645 O O . THR A 1 83 ? -0.113 4.796 14.963 1.00 83.19 83 THR A O 1
ATOM 648 N N . PHE A 1 84 ? -1.557 3.823 13.539 1.00 79.56 84 PHE A N 1
ATOM 649 C CA . PHE A 1 84 ? -2.435 4.968 13.325 1.00 79.56 84 PHE A CA 1
ATOM 650 C C . PHE A 1 84 ? -3.548 5.068 14.383 1.00 79.56 84 PHE A C 1
ATOM 652 O O . PHE A 1 84 ? -4.033 6.164 14.654 1.00 79.56 84 PHE A O 1
ATOM 659 N N . LEU A 1 85 ? -3.909 3.962 15.045 1.00 80.50 85 LEU A N 1
ATOM 660 C CA . LEU A 1 85 ? -4.920 3.969 16.100 1.00 80.50 85 LEU A CA 1
ATOM 661 C C . LEU A 1 85 ? -4.392 4.638 17.372 1.00 80.50 85 LEU A C 1
ATOM 663 O O . LEU A 1 85 ? -3.246 4.455 17.775 1.00 80.50 85 LEU A O 1
ATOM 667 N N . GLY A 1 86 ? -5.248 5.416 18.036 1.00 65.44 86 GLY A N 1
ATOM 668 C CA . GLY A 1 86 ? -4.921 6.008 19.334 1.00 65.44 86 GLY A CA 1
ATOM 669 C C . GLY A 1 86 ? -3.979 7.216 19.296 1.00 65.44 86 GLY A C 1
ATOM 670 O O . GLY A 1 86 ? -3.587 7.691 20.364 1.00 65.44 86 GLY A O 1
ATOM 671 N N . GLN A 1 87 ? -3.663 7.776 18.120 1.00 63.38 87 GLN A N 1
ATOM 672 C CA . GLN A 1 87 ? -2.978 9.071 18.012 1.00 63.38 87 GLN A CA 1
ATOM 673 C C . GLN A 1 87 ? -3.915 10.213 18.439 1.00 63.38 87 GLN A C 1
ATOM 675 O O . GLN A 1 87 ? -4.514 10.918 17.632 1.00 63.38 87 GLN A O 1
ATOM 680 N N . LYS A 1 88 ? -4.093 10.371 19.753 1.00 50.84 88 LYS A N 1
ATOM 681 C CA . LYS A 1 88 ? -4.934 11.410 20.347 1.00 50.84 88 LYS A CA 1
ATOM 682 C C . LYS A 1 88 ? -4.291 12.786 20.144 1.00 50.84 88 LYS A C 1
ATOM 684 O O . LYS A 1 88 ? -3.132 12.996 20.502 1.00 50.84 88 LYS A O 1
ATOM 689 N N . LEU A 1 89 ? -5.082 13.736 19.647 1.00 49.41 89 LEU A N 1
ATOM 690 C CA . LEU A 1 89 ? -4.780 15.169 19.590 1.00 49.41 89 LEU A CA 1
ATOM 691 C C . LEU A 1 89 ? -4.465 15.682 21.019 1.00 49.41 89 LEU A C 1
ATOM 693 O O . LEU A 1 89 ? -5.375 15.999 21.777 1.00 49.41 89 LEU A O 1
ATOM 697 N N . GLY A 1 90 ? -3.193 15.686 21.438 1.00 49.91 90 GLY A N 1
ATOM 698 C CA . GLY A 1 90 ? -2.758 16.286 22.714 1.00 49.91 90 GLY A CA 1
ATOM 699 C C . GLY A 1 90 ? -1.941 15.412 23.675 1.00 49.91 90 GLY A C 1
ATOM 700 O O . GLY A 1 90 ? -1.485 15.926 24.691 1.00 49.91 90 GLY A O 1
ATOM 701 N N . GLY A 1 91 ? -1.700 14.134 23.379 1.00 47.59 91 GLY A N 1
ATOM 702 C CA . GLY A 1 91 ? -0.715 13.319 24.105 1.00 47.59 91 GLY A CA 1
ATOM 703 C C . GLY A 1 91 ? 0.485 13.079 23.203 1.00 47.59 91 GLY A C 1
ATOM 704 O O . GLY A 1 91 ? 0.297 12.596 22.095 1.00 47.59 91 GLY A O 1
ATOM 705 N N . GLN A 1 92 ? 1.688 13.459 23.634 1.00 49.22 92 GLN A N 1
ATOM 706 C CA . GLN A 1 92 ? 2.940 13.317 22.881 1.00 49.22 92 G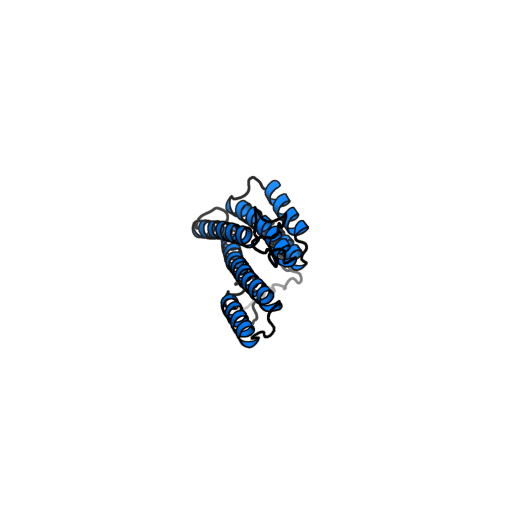LN A CA 1
ATOM 707 C C . GLN A 1 92 ? 3.156 11.870 22.402 1.00 49.22 92 GLN A C 1
ATOM 709 O O . GLN A 1 92 ? 3.795 11.062 23.070 1.00 49.22 92 GLN A O 1
ATOM 714 N N . SER A 1 93 ? 2.641 11.542 21.218 1.00 46.81 93 SER A N 1
ATOM 715 C CA . SER A 1 93 ? 3.146 10.430 20.432 1.00 46.81 93 SER A CA 1
ATOM 716 C C . SER A 1 93 ? 4.474 10.910 19.859 1.00 46.81 93 SER A C 1
ATOM 718 O O . SER A 1 93 ? 4.520 11.770 18.983 1.00 46.81 93 SER A O 1
ATOM 720 N N . PHE A 1 94 ? 5.588 10.399 20.372 1.00 47.69 94 PHE A N 1
ATOM 721 C CA . PHE A 1 94 ? 6.927 10.723 19.866 1.00 47.69 94 PHE A CA 1
ATOM 722 C C . PHE A 1 94 ? 7.163 10.223 18.416 1.00 47.69 94 PHE A C 1
ATOM 724 O O . PHE A 1 94 ? 8.238 10.425 17.864 1.00 47.69 94 PHE A O 1
ATOM 731 N N . PHE A 1 95 ? 6.134 9.659 17.761 1.00 48.53 95 PHE A N 1
ATOM 732 C CA . PHE A 1 95 ? 6.068 9.339 16.327 1.00 48.53 95 PHE A CA 1
ATOM 733 C C . PHE A 1 95 ? 5.164 10.306 15.516 1.00 48.53 95 PHE A C 1
ATOM 735 O O . PHE A 1 95 ? 4.878 10.069 14.346 1.00 48.53 95 PHE A O 1
ATOM 742 N N . SER A 1 96 ? 4.691 11.405 16.118 1.00 46.09 96 SER A N 1
ATOM 743 C CA . SER A 1 96 ? 3.541 12.212 15.661 1.00 46.09 96 SER A CA 1
ATOM 744 C C . SER A 1 96 ? 3.737 13.149 14.457 1.00 46.09 96 SER A C 1
ATOM 746 O O . SER A 1 96 ? 2.814 13.922 14.193 1.00 46.09 96 SER A O 1
ATOM 748 N N . ARG A 1 97 ? 4.859 13.222 13.727 1.00 49.72 97 ARG A N 1
ATOM 749 C CA . ARG A 1 97 ? 4.973 14.391 12.820 1.00 49.72 97 ARG A CA 1
ATOM 750 C C . ARG A 1 97 ? 5.706 14.288 11.499 1.00 49.72 97 ARG A C 1
ATOM 752 O O . ARG A 1 97 ? 6.137 15.329 11.015 1.00 49.72 97 ARG A O 1
ATOM 759 N N . LYS A 1 98 ? 5.777 13.130 10.841 1.00 41.66 98 LYS A N 1
ATOM 760 C CA . LYS A 1 98 ? 6.171 13.209 9.423 1.00 41.66 98 LYS A CA 1
ATOM 761 C C . LYS A 1 98 ? 5.414 12.337 8.447 1.00 41.66 98 LYS A C 1
ATOM 763 O O . LYS A 1 98 ? 5.034 12.861 7.411 1.00 41.66 98 LYS A O 1
ATOM 768 N N . ASP A 1 99 ? 5.034 11.123 8.818 1.00 52.41 99 ASP A N 1
ATOM 769 C CA . ASP A 1 99 ? 4.348 10.246 7.872 1.00 52.41 99 ASP A CA 1
ATOM 770 C C . ASP A 1 99 ? 3.215 9.501 8.573 1.00 52.41 99 ASP A C 1
ATOM 772 O O . ASP A 1 99 ? 3.365 8.373 9.037 1.00 52.41 99 ASP A O 1
ATOM 776 N N . SER A 1 100 ? 2.055 10.156 8.688 1.00 70.56 100 SER A N 1
ATOM 777 C CA . SER A 1 100 ? 0.830 9.411 8.984 1.00 70.56 100 SER A CA 1
ATOM 778 C C . SER A 1 100 ? 0.631 8.376 7.878 1.00 70.56 100 SER A C 1
ATOM 780 O O . SER A 1 100 ? 0.946 8.641 6.715 1.00 70.56 100 SER A O 1
ATOM 782 N N . ILE A 1 101 ? 0.075 7.212 8.203 1.00 82.94 101 ILE A N 1
ATOM 783 C CA . ILE A 1 101 ? -0.195 6.187 7.192 1.00 82.94 101 ILE A CA 1
ATOM 784 C C . ILE A 1 101 ? -1.044 6.731 6.027 1.00 82.94 101 ILE A C 1
ATOM 786 O O . ILE A 1 101 ? -0.827 6.382 4.868 1.00 82.94 101 ILE A O 1
ATOM 790 N N . ARG A 1 102 ? -1.936 7.687 6.326 1.00 83.75 102 ARG A N 1
ATOM 791 C CA . ARG A 1 102 ? -2.735 8.434 5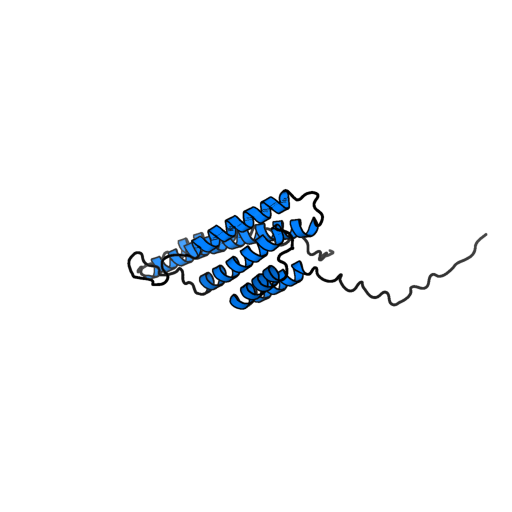.349 1.00 83.75 102 ARG A CA 1
ATOM 792 C C . ARG A 1 102 ? -1.864 9.250 4.395 1.00 83.75 102 ARG A C 1
ATOM 794 O O . ARG A 1 102 ? -2.122 9.257 3.195 1.00 83.75 102 ARG A O 1
ATOM 801 N N . THR A 1 103 ? -0.825 9.911 4.905 1.00 84.88 103 THR A N 1
ATOM 802 C CA . THR A 1 103 ? 0.151 10.658 4.097 1.00 84.88 103 THR A CA 1
ATOM 803 C C . THR A 1 103 ? 0.891 9.723 3.145 1.00 84.88 103 THR A C 1
ATOM 805 O O . THR A 1 103 ? 0.962 10.014 1.951 1.00 84.88 103 THR A O 1
ATOM 808 N N . ILE A 1 104 ? 1.374 8.581 3.649 1.00 86.81 104 ILE A N 1
ATOM 809 C CA . ILE A 1 104 ? 2.118 7.602 2.843 1.00 86.81 104 ILE A CA 1
ATOM 810 C C . ILE A 1 104 ? 1.220 7.043 1.734 1.00 86.81 104 ILE A C 1
ATOM 812 O O . ILE A 1 104 ? 1.592 7.100 0.565 1.00 86.81 104 ILE A O 1
ATOM 816 N N . TYR A 1 105 ? 0.006 6.588 2.065 1.00 90.56 105 TYR A N 1
ATOM 817 C CA . TYR A 1 105 ? -0.947 6.083 1.073 1.00 90.56 105 TYR A CA 1
ATOM 818 C C . TYR A 1 105 ? -1.386 7.149 0.061 1.00 90.56 105 TYR A C 1
ATOM 820 O O . TYR A 1 105 ? -1.508 6.847 -1.123 1.00 90.56 105 TYR A O 1
ATOM 828 N N . THR A 1 106 ? -1.572 8.405 0.480 1.00 89.56 106 THR A N 1
ATOM 829 C CA . THR A 1 106 ? -1.909 9.504 -0.442 1.00 89.56 106 THR A CA 1
ATOM 830 C C . THR A 1 106 ? -0.768 9.773 -1.421 1.00 89.56 106 THR A C 1
ATOM 832 O O . THR A 1 106 ? -1.005 9.907 -2.623 1.00 89.56 106 THR A O 1
ATOM 835 N N . SER A 1 107 ? 0.472 9.831 -0.924 1.00 89.19 107 SER A N 1
ATOM 836 C CA . SER A 1 107 ? 1.658 10.005 -1.767 1.00 89.19 107 SER A CA 1
ATOM 837 C C . SER A 1 107 ? 1.795 8.852 -2.758 1.00 89.19 107 SER A C 1
ATOM 839 O O . SER A 1 107 ? 1.856 9.087 -3.964 1.00 89.19 107 SER A O 1
ATOM 841 N N . LEU A 1 108 ? 1.722 7.615 -2.262 1.00 91.88 108 LEU A N 1
ATOM 842 C CA . LEU A 1 108 ? 1.783 6.401 -3.069 1.00 91.88 108 LEU A CA 1
ATOM 843 C C . LEU A 1 108 ? 0.707 6.386 -4.158 1.00 91.88 108 LEU A C 1
ATOM 845 O O . LEU A 1 108 ? 0.995 6.140 -5.325 1.00 91.88 108 LEU A O 1
ATOM 849 N N . HIS A 1 109 ? -0.538 6.695 -3.806 1.00 91.88 109 HIS A N 1
ATOM 850 C CA . HIS A 1 109 ? -1.635 6.736 -4.763 1.00 91.88 109 HIS A CA 1
ATOM 851 C C . HIS A 1 109 ? -1.387 7.763 -5.883 1.00 91.88 109 HIS A C 1
ATOM 853 O O . HIS A 1 109 ? -1.697 7.504 -7.049 1.00 91.88 109 HIS A O 1
ATOM 859 N N . ASN A 1 110 ? -0.798 8.918 -5.559 1.00 90.50 110 ASN A N 1
ATOM 860 C CA . ASN A 1 110 ? -0.433 9.928 -6.552 1.00 90.50 110 ASN A CA 1
ATOM 861 C C . ASN A 1 110 ? 0.729 9.476 -7.447 1.00 90.50 110 ASN A C 1
ATOM 863 O O . ASN A 1 110 ? 0.716 9.765 -8.643 1.00 90.50 110 ASN A O 1
ATOM 867 N N . GLU A 1 111 ? 1.717 8.768 -6.900 1.00 89.25 111 GLU A N 1
ATOM 868 C CA . GLU A 1 111 ? 2.818 8.176 -7.670 1.00 89.25 111 GLU A CA 1
ATOM 869 C C . GLU A 1 111 ? 2.309 7.104 -8.640 1.00 89.25 111 GLU A C 1
ATOM 871 O O . GLU A 1 111 ? 2.590 7.180 -9.837 1.00 89.25 111 GLU A O 1
ATOM 876 N N . LEU A 1 112 ? 1.471 6.178 -8.166 1.00 90.62 112 LEU A N 1
ATOM 877 C CA . LEU A 1 112 ? 0.856 5.137 -8.993 1.00 90.62 112 LEU A CA 1
ATOM 878 C C . LEU A 1 112 ? 0.018 5.740 -10.127 1.00 90.62 112 LEU A C 1
ATOM 880 O O . LEU A 1 112 ? 0.142 5.321 -11.276 1.00 90.62 112 LEU A O 1
ATOM 884 N N . LYS A 1 113 ? -0.765 6.795 -9.857 1.00 90.06 113 LYS A N 1
ATOM 885 C CA . LYS A 1 113 ? -1.518 7.504 -10.906 1.00 90.06 113 LYS A CA 1
ATOM 886 C C . LYS A 1 113 ? -0.627 8.091 -12.002 1.00 90.06 113 LYS A C 1
ATOM 888 O O . LYS A 1 113 ? -1.041 8.107 -13.161 1.00 90.06 113 LYS A O 1
ATOM 893 N N . LYS A 1 114 ? 0.581 8.560 -11.667 1.00 88.69 114 LYS A N 1
ATOM 894 C CA . LYS A 1 114 ? 1.545 9.029 -12.675 1.00 88.69 114 LYS A CA 1
ATOM 895 C C . LYS A 1 114 ? 2.019 7.871 -13.551 1.00 88.69 114 LYS A C 1
ATOM 897 O O . LYS A 1 114 ? 2.055 8.033 -14.765 1.00 88.69 114 LYS A O 1
ATOM 902 N N . VAL A 1 115 ? 2.305 6.706 -12.964 1.00 86.00 115 VAL A N 1
ATOM 903 C CA . VAL A 1 115 ? 2.687 5.494 -13.717 1.00 86.00 115 VAL A CA 1
ATOM 904 C C . VAL A 1 115 ? 1.561 5.055 -14.659 1.00 86.00 115 VAL A C 1
ATOM 906 O O . VAL A 1 115 ? 1.814 4.817 -15.839 1.00 86.00 115 VAL A O 1
ATOM 909 N N . VAL A 1 116 ? 0.306 5.055 -14.190 1.00 85.12 116 VAL A N 1
ATOM 910 C CA . VAL A 1 116 ? -0.871 4.759 -15.031 1.00 85.12 116 VAL A CA 1
ATOM 911 C C . VAL A 1 116 ? -0.955 5.712 -16.228 1.00 85.12 116 VAL A C 1
ATOM 913 O O . VAL A 1 116 ? -1.164 5.264 -17.357 1.00 85.12 116 VAL A O 1
ATOM 916 N N . ALA A 1 117 ? -0.782 7.017 -15.995 1.00 83.31 117 ALA A N 1
ATOM 917 C CA . ALA A 1 117 ? -0.842 8.033 -17.044 1.00 83.31 117 ALA A CA 1
ATOM 918 C C . ALA A 1 117 ? 0.286 7.875 -18.076 1.00 83.31 117 ALA A C 1
ATOM 920 O O . ALA A 1 117 ? 0.030 7.974 -19.275 1.00 83.31 117 ALA A O 1
ATOM 921 N N . THR A 1 118 ? 1.509 7.581 -17.631 1.00 80.19 118 THR A N 1
ATOM 922 C CA . THR A 1 118 ? 2.652 7.333 -18.520 1.00 80.19 118 THR A CA 1
ATOM 923 C C . THR A 1 118 ? 2.419 6.108 -19.404 1.00 80.19 118 THR A C 1
ATOM 925 O O . THR A 1 118 ? 2.588 6.211 -20.616 1.00 80.19 118 THR A O 1
ATOM 928 N N . GLY A 1 119 ? 1.937 4.994 -18.840 1.00 71.81 119 GLY A N 1
ATOM 929 C CA . GLY A 1 119 ? 1.673 3.774 -19.612 1.00 71.81 119 GLY A CA 1
ATOM 930 C C . GLY A 1 119 ? 0.586 3.950 -20.681 1.00 71.81 119 GLY A C 1
ATOM 931 O O . GLY A 1 119 ? 0.716 3.435 -21.787 1.00 71.81 119 GLY A O 1
ATOM 932 N N . ARG A 1 120 ? -0.451 4.762 -20.412 1.00 70.00 120 ARG A N 1
ATOM 933 C CA . ARG A 1 120 ? -1.500 5.088 -21.404 1.00 70.00 120 ARG A CA 1
ATOM 934 C C . ARG A 1 120 ? -0.996 5.963 -22.556 1.00 70.00 120 ARG A C 1
ATOM 936 O O . ARG A 1 120 ? -1.547 5.896 -23.649 1.00 70.00 120 ARG A O 1
ATOM 943 N N . ASN A 1 121 ? 0.047 6.758 -22.322 1.00 66.56 121 ASN A N 1
ATOM 944 C CA . ASN A 1 121 ? 0.661 7.624 -23.331 1.00 66.56 121 ASN A CA 1
ATOM 945 C C . ASN A 1 121 ? 1.805 6.936 -24.100 1.00 66.56 121 ASN A C 1
ATOM 947 O O . ASN A 1 121 ? 2.270 7.472 -25.102 1.00 66.56 121 ASN A O 1
ATOM 951 N N . ALA A 1 122 ? 2.251 5.754 -23.664 1.00 62.16 122 ALA A N 1
ATOM 952 C CA . ALA A 1 122 ? 3.374 5.016 -24.244 1.00 62.16 122 ALA A CA 1
ATOM 953 C C . ALA A 1 122 ? 3.010 4.179 -25.492 1.00 62.16 122 ALA A C 1
ATOM 955 O O . ALA A 1 122 ? 3.790 3.318 -25.909 1.00 62.16 122 ALA A O 1
ATOM 956 N N . VAL A 1 123 ? 1.843 4.420 -26.104 1.00 53.72 123 VAL A N 1
ATOM 957 C CA . VAL A 1 123 ? 1.384 3.732 -27.323 1.00 53.72 123 VAL A CA 1
ATOM 958 C C . VAL A 1 123 ? 2.360 4.036 -28.472 1.00 53.72 123 VAL A C 1
ATOM 960 O O . VAL A 1 123 ? 2.270 5.077 -29.115 1.00 53.72 123 VAL A O 1
ATOM 963 N N . GLY A 1 124 ? 3.327 3.138 -28.694 1.00 55.50 124 GLY A N 1
ATOM 964 C CA . GLY A 1 124 ? 4.390 3.267 -29.704 1.00 55.50 124 GLY A CA 1
ATOM 965 C C . GLY A 1 124 ? 5.833 3.123 -29.191 1.00 55.50 124 GLY A C 1
ATOM 966 O O . GLY A 1 124 ? 6.763 3.255 -29.984 1.00 55.50 124 GLY A O 1
ATOM 967 N N . GLY A 1 125 ? 6.045 2.867 -27.893 1.00 61.84 125 GLY A N 1
ATOM 968 C CA . GLY A 1 125 ? 7.375 2.653 -27.303 1.00 61.84 125 GLY A CA 1
ATOM 969 C C . GLY A 1 125 ? 8.008 1.285 -27.610 1.00 61.84 125 GLY A C 1
ATOM 970 O O . GLY A 1 125 ? 7.360 0.372 -28.114 1.00 61.84 125 GLY A O 1
ATOM 971 N N . THR A 1 126 ? 9.287 1.124 -27.260 1.00 56.62 126 THR A N 1
ATOM 972 C CA . THR A 1 126 ? 10.100 -0.083 -27.523 1.00 56.62 126 THR A CA 1
ATOM 973 C C . THR A 1 126 ? 9.718 -1.316 -26.686 1.00 56.62 126 THR A C 1
ATOM 975 O O . THR A 1 126 ? 10.171 -2.412 -27.007 1.00 56.62 126 THR A O 1
ATOM 978 N N . ALA A 1 127 ? 8.881 -1.170 -25.649 1.00 67.38 127 ALA A N 1
ATOM 979 C CA . ALA A 1 127 ? 8.437 -2.262 -24.770 1.00 67.38 127 ALA A CA 1
ATOM 980 C C . ALA A 1 127 ? 6.949 -2.123 -24.353 1.00 67.38 127 ALA A C 1
ATOM 982 O O . ALA A 1 127 ? 6.646 -1.901 -23.180 1.00 67.38 127 ALA A O 1
ATOM 983 N N . PRO A 1 128 ? 5.994 -2.251 -25.296 1.00 71.81 128 PRO A N 1
ATOM 984 C CA . PRO A 1 128 ? 4.578 -1.947 -25.056 1.00 71.81 128 PRO A CA 1
ATOM 985 C C . PRO A 1 128 ? 3.907 -2.872 -24.026 1.00 71.81 128 PRO A C 1
ATOM 987 O O . PRO A 1 128 ? 3.075 -2.418 -23.247 1.00 71.81 128 PRO A O 1
ATOM 990 N N . HIS A 1 129 ? 4.297 -4.150 -23.974 1.00 77.12 129 HIS A N 1
ATOM 991 C CA . HIS A 1 129 ? 3.716 -5.122 -23.039 1.00 77.12 129 HIS A CA 1
ATOM 992 C C . HIS A 1 129 ? 4.067 -4.844 -21.575 1.00 77.12 129 HIS A C 1
ATOM 994 O O . HIS A 1 129 ? 3.236 -5.052 -20.693 1.00 77.12 129 HIS A O 1
ATOM 1000 N N . LEU A 1 130 ? 5.286 -4.364 -21.309 1.00 80.69 130 LEU A N 1
ATOM 1001 C CA . LEU A 1 130 ? 5.694 -4.008 -19.955 1.00 80.69 130 LEU A CA 1
ATOM 1002 C C . LEU A 1 130 ? 4.899 -2.791 -19.478 1.00 80.69 130 LEU A C 1
ATOM 1004 O O . LEU A 1 130 ? 4.308 -2.839 -18.410 1.00 80.69 130 LEU A O 1
ATOM 1008 N N . GLU A 1 131 ? 4.802 -1.735 -20.285 1.00 83.19 131 GLU A N 1
ATOM 1009 C CA . GLU A 1 131 ? 4.041 -0.530 -19.923 1.00 83.19 131 GLU A CA 1
ATOM 1010 C C . GLU A 1 131 ? 2.555 -0.813 -19.660 1.00 83.19 131 GLU A C 1
ATOM 1012 O O . GLU A 1 131 ? 1.977 -0.253 -18.726 1.00 83.19 131 GLU A O 1
ATOM 1017 N N . GLU A 1 132 ? 1.939 -1.715 -20.429 1.00 83.38 132 GLU A N 1
ATOM 1018 C CA . GLU A 1 132 ? 0.567 -2.170 -20.182 1.00 83.38 132 GLU A CA 1
ATOM 1019 C C . GLU A 1 132 ? 0.441 -2.879 -18.826 1.00 83.38 132 GLU A C 1
ATOM 1021 O O . GLU A 1 132 ? -0.438 -2.531 -18.031 1.00 83.38 132 GLU A O 1
ATOM 1026 N N . LEU A 1 133 ? 1.355 -3.809 -18.520 1.00 85.81 133 LEU A N 1
ATOM 1027 C CA . LEU A 1 133 ? 1.407 -4.494 -17.227 1.00 85.81 133 LEU A CA 1
ATOM 1028 C C . LEU A 1 133 ? 1.583 -3.500 -16.072 1.00 85.81 133 LEU A C 1
ATOM 1030 O O . LEU A 1 133 ? 0.842 -3.564 -15.091 1.00 85.81 133 LEU A O 1
ATOM 1034 N N . LEU A 1 134 ? 2.532 -2.565 -16.187 1.00 87.50 134 LEU A N 1
ATOM 1035 C CA . LEU A 1 134 ? 2.806 -1.565 -15.152 1.00 87.50 134 LEU A CA 1
ATOM 1036 C C . LEU A 1 134 ? 1.615 -0.630 -14.945 1.00 87.50 134 LEU A C 1
ATOM 1038 O O . LEU A 1 134 ? 1.278 -0.320 -13.801 1.00 87.50 134 LEU A O 1
ATOM 1042 N N . SER A 1 135 ? 0.956 -0.201 -16.023 1.00 87.88 135 SER A N 1
ATOM 1043 C CA . SER A 1 135 ? -0.243 0.637 -15.951 1.00 87.88 135 SER A CA 1
ATOM 1044 C C . SER A 1 135 ? -1.392 -0.111 -15.275 1.00 87.88 135 SER A C 1
ATOM 1046 O O . SER A 1 135 ? -1.995 0.409 -14.335 1.00 87.88 135 SER A O 1
ATOM 1048 N N . HIS A 1 136 ? -1.647 -1.358 -15.682 1.00 87.50 136 HIS A N 1
ATOM 1049 C CA . HIS A 1 136 ? -2.712 -2.176 -15.107 1.00 87.50 136 HIS A CA 1
ATOM 1050 C C . HIS A 1 136 ? -2.476 -2.472 -13.624 1.00 87.50 136 HIS A C 1
ATOM 1052 O O . HIS A 1 136 ? -3.367 -2.270 -12.797 1.00 87.50 136 HIS A O 1
ATOM 1058 N N . LEU A 1 137 ? -1.259 -2.893 -13.271 1.00 90.31 137 LEU A N 1
ATOM 1059 C CA . LEU A 1 137 ? -0.878 -3.148 -11.888 1.00 90.31 137 LEU A CA 1
ATOM 1060 C C . LEU A 1 137 ? -1.003 -1.880 -11.040 1.00 90.31 137 LEU A C 1
ATOM 1062 O O . LEU A 1 137 ? -1.568 -1.919 -9.951 1.00 90.31 137 LEU A O 1
ATOM 1066 N N . SER A 1 138 ? -0.523 -0.741 -11.544 1.00 91.81 138 SER A N 1
ATOM 1067 C CA . SER A 1 138 ? -0.607 0.532 -10.820 1.00 91.81 138 SER A CA 1
ATOM 1068 C C . SER A 1 138 ? -2.055 0.956 -10.567 1.00 91.81 138 SER A C 1
ATOM 1070 O O . SER A 1 138 ? -2.365 1.462 -9.491 1.00 91.81 138 SER A O 1
ATOM 1072 N N . GLU A 1 139 ? -2.960 0.712 -11.520 1.00 91.44 139 GLU A N 1
ATOM 1073 C CA . GLU A 1 139 ? -4.394 0.970 -11.359 1.00 91.44 139 GLU A CA 1
ATOM 1074 C C . GLU A 1 139 ? -5.016 0.067 -10.283 1.00 91.44 139 GLU A C 1
ATOM 1076 O O . GLU A 1 139 ? -5.739 0.556 -9.411 1.00 91.44 139 GLU A O 1
ATOM 1081 N N . GLN A 1 140 ? -4.686 -1.228 -10.277 1.00 91.81 140 GLN A N 1
ATOM 1082 C CA . GLN A 1 140 ? -5.124 -2.146 -9.220 1.00 91.81 140 GLN A CA 1
ATOM 1083 C C . GLN A 1 140 ? -4.605 -1.719 -7.842 1.00 91.81 140 GLN A C 1
ATOM 1085 O O . GLN A 1 140 ? -5.364 -1.691 -6.870 1.00 91.81 140 GLN A O 1
ATOM 1090 N N . LEU A 1 141 ? -3.334 -1.320 -7.759 1.00 93.31 141 LEU A N 1
ATOM 1091 C CA . LEU A 1 141 ? -2.734 -0.821 -6.526 1.00 93.31 141 LEU A CA 1
ATOM 1092 C C . LEU A 1 141 ? -3.384 0.486 -6.051 1.00 93.31 141 LEU A C 1
ATOM 1094 O O . LEU A 1 141 ? -3.539 0.671 -4.846 1.00 93.31 141 LEU A O 1
ATOM 1098 N N . CYS A 1 142 ? -3.839 1.366 -6.952 1.00 93.19 142 CYS A N 1
ATOM 1099 C CA . CYS A 1 142 ? -4.625 2.540 -6.562 1.00 93.19 142 CYS A CA 1
ATOM 1100 C C . CYS A 1 142 ? -5.914 2.139 -5.830 1.00 93.19 142 CYS A C 1
ATOM 1102 O O . CYS A 1 142 ? -6.193 2.693 -4.767 1.00 93.19 142 CYS A O 1
ATOM 1104 N N . PHE A 1 143 ? -6.676 1.173 -6.358 1.00 91.69 143 PHE A N 1
ATOM 1105 C CA . PHE A 1 143 ? -7.888 0.682 -5.690 1.00 91.69 143 PHE A CA 1
ATOM 1106 C C . PHE A 1 143 ? -7.575 0.023 -4.346 1.00 91.69 143 PHE A C 1
ATOM 1108 O O . PHE A 1 143 ? -8.266 0.279 -3.363 1.00 91.69 143 PHE A O 1
ATOM 1115 N N . PHE A 1 144 ? -6.510 -0.778 -4.284 1.00 92.56 144 PHE A N 1
ATOM 1116 C CA . PHE A 1 144 ? -6.058 -1.406 -3.043 1.00 92.56 144 PHE A CA 1
ATOM 1117 C C . PHE A 1 144 ? -5.727 -0.368 -1.960 1.00 92.56 144 PHE A C 1
ATOM 1119 O O . PHE A 1 144 ? -6.214 -0.461 -0.834 1.00 92.56 144 PHE A O 1
ATOM 1126 N N . VAL A 1 145 ? -4.943 0.656 -2.309 1.00 93.12 145 VAL A N 1
ATOM 1127 C CA . VAL A 1 145 ? -4.548 1.733 -1.391 1.00 93.12 145 VAL A CA 1
ATOM 1128 C C . VAL A 1 145 ? -5.762 2.533 -0.909 1.00 93.12 145 VAL A C 1
ATOM 1130 O O . VAL A 1 145 ? -5.852 2.865 0.272 1.00 93.12 145 VAL A O 1
ATOM 1133 N N . GLN A 1 146 ? -6.724 2.812 -1.790 1.00 92.00 146 GLN A N 1
ATOM 1134 C CA . GLN A 1 146 ? -7.971 3.478 -1.404 1.00 92.00 146 GLN A CA 1
ATOM 1135 C C . GLN A 1 146 ? -8.796 2.632 -0.428 1.00 92.00 146 GLN A C 1
ATOM 1137 O O . GLN A 1 146 ? -9.202 3.137 0.618 1.00 92.00 146 GLN A O 1
ATOM 1142 N N . ALA A 1 147 ? -8.971 1.339 -0.719 1.00 92.94 147 ALA A N 1
ATOM 1143 C CA . ALA A 1 147 ? -9.666 0.417 0.173 1.00 92.94 147 ALA A CA 1
ATOM 1144 C C . ALA A 1 147 ? -8.987 0.349 1.548 1.00 92.94 147 ALA A C 1
ATOM 1146 O O . ALA A 1 147 ? -9.655 0.431 2.577 1.00 92.94 147 ALA A O 1
ATOM 1147 N N . ARG A 1 148 ? -7.650 0.271 1.586 1.00 91.88 148 ARG A N 1
ATOM 1148 C CA . ARG A 1 148 ? -6.872 0.310 2.833 1.00 91.88 148 ARG A CA 1
ATOM 1149 C C . ARG A 1 148 ? -7.150 1.566 3.651 1.00 91.88 148 ARG A C 1
ATOM 1151 O O . ARG A 1 148 ? -7.361 1.446 4.856 1.00 91.88 148 ARG A O 1
ATOM 1158 N N . MET A 1 149 ? -7.187 2.740 3.021 1.00 90.94 149 MET A N 1
ATOM 1159 C CA . MET A 1 149 ? -7.503 3.995 3.711 1.00 90.94 149 MET A CA 1
ATOM 1160 C C . MET A 1 149 ? -8.931 4.006 4.276 1.00 90.94 149 MET A C 1
ATOM 1162 O O . MET A 1 149 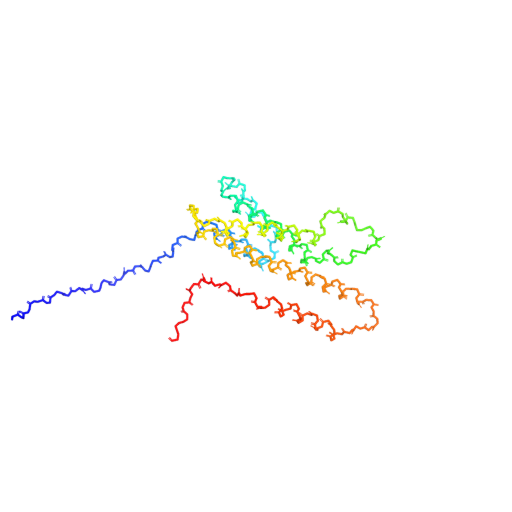? -9.100 4.349 5.441 1.00 90.94 149 MET A O 1
ATOM 1166 N N . GLU A 1 150 ? -9.940 3.571 3.513 1.00 92.38 150 GLU A N 1
ATOM 1167 C CA . GLU A 1 150 ? -11.327 3.506 4.012 1.00 92.38 150 GLU A CA 1
ATOM 1168 C C . GLU A 1 150 ? -11.474 2.521 5.184 1.00 92.38 150 GLU A C 1
ATOM 1170 O O . GLU A 1 150 ? -12.172 2.801 6.160 1.00 92.38 150 GLU A O 1
ATOM 1175 N N . ILE A 1 151 ? -10.775 1.383 5.140 1.00 93.81 151 ILE A N 1
ATOM 1176 C CA . ILE A 1 151 ? -10.770 0.434 6.258 1.00 93.81 151 ILE A CA 1
ATOM 1177 C C . ILE A 1 151 ? -9.992 0.994 7.464 1.00 93.81 151 ILE A C 1
ATOM 1179 O O . ILE A 1 151 ? -10.378 0.737 8.602 1.00 93.81 151 ILE A O 1
ATOM 1183 N N . ALA A 1 152 ? -8.925 1.774 7.259 1.00 90.62 152 ALA A N 1
ATOM 1184 C CA . ALA A 1 152 ? -8.249 2.471 8.359 1.00 90.62 152 ALA A CA 1
ATOM 1185 C C . ALA A 1 152 ? -9.202 3.453 9.062 1.00 90.62 152 ALA A C 1
ATOM 1187 O O . ALA A 1 152 ? -9.295 3.432 10.289 1.00 90.62 152 ALA A O 1
ATOM 1188 N N . ASP A 1 153 ? -9.973 4.232 8.295 1.00 89.00 153 ASP A N 1
ATOM 1189 C CA . ASP A 1 153 ? -11.001 5.138 8.827 1.00 89.00 153 ASP A CA 1
ATOM 1190 C C . ASP A 1 153 ? -12.076 4.365 9.610 1.00 89.00 153 ASP A C 1
ATOM 1192 O O . ASP A 1 153 ? -12.522 4.787 10.681 1.00 89.00 153 ASP A O 1
ATOM 1196 N N . PHE A 1 154 ? -12.462 3.186 9.116 1.00 92.50 154 PHE A N 1
ATOM 1197 C CA . PHE A 1 154 ? -13.370 2.288 9.824 1.00 92.50 154 PHE A CA 1
ATOM 1198 C C . PHE A 1 154 ? -12.782 1.783 11.155 1.00 92.50 154 PHE A C 1
ATOM 1200 O O . PHE A 1 154 ? -13.477 1.810 12.175 1.00 92.50 154 PHE A O 1
ATOM 1207 N N . TYR A 1 155 ? -11.506 1.382 11.189 1.00 91.69 155 TYR A N 1
ATOM 1208 C CA . TYR A 1 155 ? -10.830 0.995 12.434 1.00 91.69 155 TYR A CA 1
ATOM 1209 C C . TYR A 1 155 ? -10.739 2.155 13.431 1.00 91.69 155 TYR A C 1
ATOM 1211 O O . TYR A 1 155 ? -10.990 1.950 14.619 1.00 91.69 155 TYR A O 1
ATOM 1219 N N . GLU A 1 156 ? -10.442 3.373 12.972 1.00 87.88 156 GLU A N 1
ATOM 1220 C CA . GLU A 1 156 ? -10.447 4.572 13.821 1.00 87.88 156 GLU A CA 1
ATOM 1221 C C . GLU A 1 156 ? -11.840 4.835 14.410 1.00 87.88 156 GLU A C 1
ATOM 1223 O O . GLU A 1 156 ? -11.969 5.084 15.614 1.00 87.88 156 GLU A O 1
ATOM 1228 N N . LYS A 1 157 ? -12.898 4.701 13.596 1.00 87.88 157 LYS A N 1
ATOM 1229 C CA . LYS A 1 157 ? -14.288 4.807 14.059 1.00 87.88 157 LYS A CA 1
ATOM 1230 C C . LYS A 1 157 ? -14.583 3.767 15.139 1.00 87.88 157 LYS A C 1
ATOM 1232 O O . LYS A 1 157 ? -15.037 4.144 16.218 1.00 87.88 157 LYS A O 1
ATOM 1237 N N . MET A 1 158 ? -14.276 2.490 14.910 1.00 90.25 158 MET A N 1
ATOM 1238 C CA . MET A 1 158 ? -14.472 1.438 15.919 1.00 90.25 158 MET A CA 1
ATOM 1239 C C . MET A 1 158 ? -13.686 1.710 17.205 1.00 90.25 158 MET A C 1
ATOM 1241 O O . MET A 1 158 ? -14.228 1.572 18.302 1.00 90.25 158 MET A O 1
ATOM 1245 N N . TYR A 1 159 ? -12.434 2.157 17.086 1.00 87.31 159 TYR A N 1
ATOM 1246 C CA . TYR A 1 159 ? -11.614 2.522 18.236 1.00 87.31 159 TYR A CA 1
ATOM 1247 C C . TYR A 1 159 ? -12.244 3.668 19.038 1.00 87.31 159 TYR A C 1
ATOM 1249 O O . TYR A 1 159 ? -12.298 3.601 20.265 1.00 87.31 159 TYR A O 1
ATOM 1257 N N . SER A 1 160 ? -12.797 4.688 18.376 1.00 85.50 160 SER A N 1
ATOM 1258 C CA . SER A 1 160 ? -13.490 5.794 19.055 1.00 85.50 160 SER A CA 1
ATOM 1259 C C . SER A 1 160 ? -14.741 5.338 19.823 1.00 85.50 160 SER A C 1
ATOM 1261 O O . SER A 1 160 ? -15.015 5.832 20.919 1.00 85.50 160 SER A O 1
ATOM 1263 N N . LEU A 1 161 ? -15.458 4.343 19.289 1.00 88.50 161 LEU A N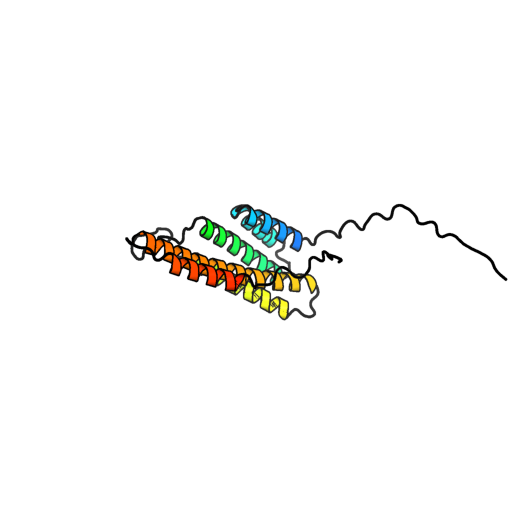 1
ATOM 1264 C CA . LEU A 1 161 ? -16.657 3.764 19.897 1.00 88.50 161 LEU A CA 1
ATOM 1265 C C . LEU A 1 161 ? -16.336 2.818 21.062 1.00 88.50 161 LEU A C 1
ATOM 1267 O O . LEU A 1 161 ? -17.206 2.568 21.889 1.00 88.50 161 LEU A O 1
ATOM 1271 N N . SER A 1 162 ? -15.095 2.334 21.178 1.00 86.56 162 SER A N 1
ATOM 1272 C CA . SER A 1 162 ? -14.691 1.364 22.212 1.00 86.56 162 SER A CA 1
ATOM 1273 C C . SER A 1 162 ? -14.875 1.855 23.654 1.00 86.56 162 SER A C 1
ATOM 1275 O O . SER A 1 162 ? -14.981 1.047 24.573 1.00 86.56 162 SER A O 1
ATOM 1277 N N . THR A 1 163 ? -14.933 3.173 23.863 1.00 87.00 163 THR A N 1
ATOM 1278 C CA . THR A 1 163 ? -15.149 3.786 25.185 1.00 87.00 163 THR A CA 1
ATOM 1279 C C . THR A 1 163 ? -16.623 4.076 25.486 1.00 87.00 163 THR A C 1
ATOM 1281 O O . THR A 1 163 ? -16.956 4.520 26.587 1.00 87.00 163 THR A O 1
ATOM 1284 N N . GLN A 1 164 ? -17.524 3.836 24.528 1.00 88.19 164 GLN A N 1
ATOM 1285 C CA . GLN A 1 164 ? -18.956 4.068 24.689 1.00 88.19 164 GLN A CA 1
ATOM 1286 C C . GLN A 1 164 ? -19.636 2.880 25.375 1.00 88.19 164 GLN A C 1
ATOM 1288 O O . GLN A 1 164 ? -19.287 1.724 25.157 1.00 88.19 164 GLN A O 1
ATOM 1293 N N . LYS A 1 165 ? -20.656 3.163 26.198 1.00 88.69 165 LYS A N 1
ATOM 1294 C CA . LYS A 1 165 ? -21.439 2.122 26.893 1.00 88.69 165 LYS A CA 1
ATOM 1295 C C . LYS A 1 165 ? -22.288 1.270 25.945 1.00 88.69 165 LYS A C 1
ATOM 1297 O O . LYS A 1 165 ? -22.644 0.153 26.297 1.00 88.69 165 LYS A O 1
ATOM 1302 N N . TYR A 1 166 ? -22.622 1.813 24.778 1.00 88.00 166 TYR A N 1
ATOM 1303 C CA . TYR A 1 166 ? -23.432 1.166 23.756 1.00 88.00 166 TYR A CA 1
ATOM 1304 C C . TYR A 1 166 ? -22.782 1.397 22.398 1.00 88.00 166 TYR A C 1
ATOM 1306 O O . TYR A 1 166 ? -22.358 2.511 22.102 1.00 88.00 166 TYR A O 1
ATOM 1314 N N . ILE A 1 167 ? -22.722 0.348 21.583 1.00 91.12 167 ILE A N 1
ATOM 1315 C CA . ILE A 1 167 ? -22.179 0.391 20.227 1.00 91.12 167 ILE A CA 1
ATOM 1316 C C . ILE A 1 167 ? -23.284 -0.078 19.286 1.00 91.12 167 ILE A C 1
ATOM 1318 O O . ILE A 1 167 ? -23.822 -1.171 19.461 1.00 91.12 167 ILE A O 1
ATOM 1322 N N . ASN A 1 168 ? -23.618 0.741 18.290 1.00 91.75 168 ASN A N 1
ATOM 1323 C CA . ASN A 1 168 ? -24.535 0.344 17.228 1.00 91.75 168 ASN A CA 1
ATOM 1324 C C . ASN A 1 168 ? -23.788 -0.530 16.207 1.00 91.75 168 ASN A C 1
ATOM 1326 O O . ASN A 1 168 ? -23.134 -0.023 15.294 1.00 91.75 168 ASN A O 1
ATOM 1330 N N . SER A 1 169 ? -23.844 -1.849 16.392 1.00 91.00 169 SER A N 1
ATOM 1331 C CA . SER A 1 169 ? -23.169 -2.811 15.516 1.00 91.00 169 SER A CA 1
ATOM 1332 C C . SER A 1 169 ? -23.753 -2.845 14.102 1.00 91.00 169 SER A C 1
ATOM 1334 O O . SER A 1 169 ? -23.003 -3.057 13.154 1.00 91.00 169 SER A O 1
ATOM 1336 N N . GLU A 1 170 ? -25.053 -2.590 13.941 1.00 94.62 170 GLU A N 1
ATOM 1337 C CA . GLU A 1 170 ? -25.727 -2.581 12.638 1.00 94.62 170 GLU A CA 1
ATOM 1338 C C . GLU A 1 170 ? -25.170 -1.476 11.732 1.00 94.62 170 GLU A C 1
ATOM 1340 O O . GLU A 1 170 ? -24.847 -1.714 10.570 1.00 94.62 170 GLU A O 1
ATOM 1345 N N . GLU A 1 171 ? -24.950 -0.278 12.280 1.00 92.31 171 GLU A N 1
ATOM 1346 C CA . GLU A 1 171 ? -24.325 0.820 11.538 1.00 92.31 171 GLU A CA 1
ATOM 1347 C C . GLU A 1 171 ? -22.897 0.468 11.089 1.00 92.31 171 GLU A C 1
ATOM 1349 O O . GLU A 1 171 ? -22.503 0.778 9.964 1.00 92.31 171 GLU A O 1
ATOM 1354 N N . LEU A 1 172 ? -22.116 -0.199 11.946 1.00 93.25 172 LEU A N 1
ATOM 1355 C CA . LEU A 1 172 ? -20.754 -0.620 11.607 1.00 93.25 172 LEU A CA 1
ATOM 1356 C C . LEU A 1 172 ? -20.738 -1.666 10.489 1.00 93.25 172 LEU A C 1
ATOM 1358 O O . LEU A 1 172 ? -19.927 -1.554 9.571 1.00 93.25 172 LEU A O 1
ATOM 1362 N N . ILE A 1 173 ? -21.648 -2.640 10.542 1.00 94.94 173 ILE A N 1
ATOM 1363 C CA . ILE A 1 173 ? -21.808 -3.646 9.487 1.00 94.94 173 ILE A CA 1
ATOM 1364 C C . ILE A 1 173 ? -22.174 -2.963 8.167 1.00 94.94 173 ILE A C 1
ATOM 1366 O O . ILE A 1 173 ? -21.492 -3.182 7.170 1.00 94.94 173 ILE A O 1
ATOM 1370 N N . ASN A 1 174 ? -23.154 -2.055 8.173 1.00 94.81 174 ASN A N 1
ATOM 1371 C CA . ASN A 1 174 ? -23.579 -1.327 6.974 1.00 94.81 174 ASN A CA 1
ATOM 1372 C C . ASN A 1 174 ? -22.434 -0.519 6.335 1.00 94.81 174 ASN A C 1
ATOM 1374 O O . ASN A 1 174 ? -22.298 -0.473 5.109 1.00 94.81 174 ASN A O 1
ATOM 1378 N N . VAL A 1 175 ? -21.582 0.114 7.152 1.00 93.94 175 VAL A N 1
ATOM 1379 C CA . VAL A 1 175 ? -20.387 0.816 6.657 1.00 93.94 175 VAL A CA 1
ATOM 1380 C C . VAL A 1 175 ? -19.408 -0.168 6.017 1.00 93.94 175 VAL A C 1
ATOM 1382 O O . VAL A 1 175 ? -18.955 0.073 4.898 1.00 93.94 175 VAL A O 1
ATOM 1385 N N . LEU A 1 176 ? -19.104 -1.281 6.687 1.00 93.50 176 LEU A N 1
ATOM 1386 C CA . LEU A 1 176 ? -18.174 -2.283 6.170 1.00 93.50 176 LEU A CA 1
ATOM 1387 C C . LEU A 1 176 ? -18.676 -2.916 4.863 1.00 93.50 176 LEU A C 1
ATOM 1389 O O . LEU A 1 176 ? -17.910 -3.037 3.909 1.00 93.50 176 LEU A O 1
ATOM 1393 N N . GLU A 1 177 ? -19.960 -3.262 4.782 1.00 94.19 177 GLU A N 1
ATOM 1394 C CA . GLU A 1 177 ? -20.587 -3.799 3.569 1.00 94.19 177 GLU A CA 1
ATOM 1395 C C . GLU A 1 177 ? -20.519 -2.814 2.398 1.00 94.19 177 GLU A C 1
ATOM 1397 O O . GLU A 1 177 ? -20.243 -3.211 1.264 1.00 94.19 177 GLU A O 1
ATOM 1402 N N . SER A 1 178 ? -20.717 -1.520 2.663 1.00 93.44 178 SER A N 1
ATOM 1403 C CA . SER A 1 178 ? -20.580 -0.463 1.657 1.00 93.44 178 SER A CA 1
ATOM 1404 C C . SER A 1 178 ? -19.154 -0.383 1.100 1.00 93.44 178 SER A C 1
ATOM 1406 O O . SER A 1 178 ? -18.974 -0.302 -0.121 1.00 93.44 178 SER A O 1
ATOM 1408 N N . ILE A 1 179 ? -18.141 -0.466 1.974 1.00 92.56 179 ILE A N 1
ATOM 1409 C CA . ILE A 1 179 ? -16.728 -0.494 1.568 1.00 92.56 179 ILE A CA 1
ATOM 1410 C C . ILE A 1 179 ? -16.455 -1.754 0.738 1.00 92.56 179 ILE A C 1
ATOM 1412 O O . ILE A 1 179 ? -15.951 -1.652 -0.380 1.00 92.56 179 ILE A O 1
ATOM 1416 N N . LEU A 1 180 ? -16.843 -2.936 1.229 1.00 90.81 180 LEU A N 1
ATOM 1417 C CA . LEU A 1 180 ? -16.656 -4.200 0.513 1.00 90.81 180 LEU A CA 1
ATOM 1418 C C . LEU A 1 180 ? -17.277 -4.133 -0.884 1.00 90.81 180 LEU A C 1
ATOM 1420 O O . LEU A 1 180 ? -16.570 -4.307 -1.872 1.00 90.81 180 LEU A O 1
ATOM 1424 N N . LYS A 1 181 ? -18.556 -3.761 -0.991 1.00 91.12 181 LYS A N 1
ATOM 1425 C CA . LYS A 1 181 ? -19.277 -3.662 -2.268 1.00 91.12 181 LYS A CA 1
ATOM 1426 C C . LYS A 1 181 ? -18.579 -2.749 -3.281 1.00 91.12 181 LYS A C 1
ATOM 1428 O O . LYS A 1 181 ? -18.556 -3.067 -4.473 1.00 91.12 181 LYS A O 1
ATOM 1433 N N . ARG A 1 182 ? -18.002 -1.632 -2.823 1.00 89.62 182 ARG A N 1
ATOM 1434 C CA . ARG A 1 182 ? -17.281 -0.667 -3.669 1.00 89.62 182 ARG A CA 1
ATOM 1435 C C . ARG A 1 182 ? -16.036 -1.277 -4.310 1.00 89.62 182 ARG A C 1
ATOM 1437 O O . ARG A 1 182 ? -15.775 -1.016 -5.483 1.00 89.62 182 ARG A O 1
ATOM 1444 N N . TYR A 1 183 ? -15.308 -2.111 -3.571 1.00 86.06 183 TYR A N 1
ATOM 1445 C CA . TYR A 1 183 ? -14.040 -2.686 -4.027 1.00 86.06 183 TYR A CA 1
ATOM 1446 C C . TYR A 1 183 ? -14.156 -4.133 -4.543 1.00 86.06 183 TYR A C 1
ATOM 1448 O O . TYR A 1 183 ? -13.282 -4.571 -5.285 1.00 86.06 183 TYR A O 1
ATOM 1456 N N . SER A 1 184 ? -15.261 -4.845 -4.283 1.00 76.69 184 SER A N 1
ATOM 1457 C CA . SER A 1 184 ? -15.542 -6.183 -4.842 1.00 76.69 184 SER A CA 1
ATOM 1458 C C . SER A 1 184 ? -15.764 -6.192 -6.359 1.00 76.69 184 SER A C 1
ATOM 1460 O O . SER A 1 184 ? -15.628 -7.232 -6.993 1.00 76.69 184 SER A O 1
ATOM 1462 N N . SER A 1 185 ? -16.112 -5.046 -6.954 1.00 61.00 185 SER A N 1
ATOM 1463 C CA . SER A 1 185 ? -16.357 -4.921 -8.402 1.00 61.00 185 SER A CA 1
ATOM 1464 C C . SER A 1 185 ? -15.100 -4.562 -9.207 1.00 61.00 185 SER A C 1
ATOM 1466 O O . SER A 1 185 ? -15.166 -4.458 -10.436 1.00 61.00 185 SER A O 1
ATOM 1468 N N . SER A 1 186 ? -13.957 -4.353 -8.539 1.00 49.91 186 SER A N 1
ATOM 1469 C CA . SER A 1 186 ? -12.684 -4.109 -9.217 1.00 49.91 186 SER A CA 1
ATOM 1470 C C . SER A 1 186 ? -12.227 -5.419 -9.851 1.00 49.91 186 SER A C 1
ATOM 1472 O O . SER A 1 186 ? -11.888 -6.379 -9.164 1.00 49.91 186 SER A O 1
ATOM 1474 N N . LYS A 1 187 ? -12.364 -5.489 -11.177 1.00 42.53 187 LYS A N 1
ATOM 1475 C CA . LYS A 1 187 ? -12.266 -6.720 -11.964 1.00 42.53 187 LYS A CA 1
ATOM 1476 C C . LYS A 1 187 ? -10.988 -7.500 -11.615 1.00 42.53 187 LYS A C 1
ATOM 1478 O O . LYS A 1 187 ? -9.908 -6.906 -11.660 1.00 42.53 187 LYS A O 1
ATOM 1483 N N . PRO A 1 188 ? -11.088 -8.815 -11.352 1.00 40.03 188 PRO A N 1
ATOM 1484 C CA . PRO A 1 188 ? -9.917 -9.669 -11.249 1.00 40.03 188 PRO A CA 1
ATOM 1485 C C . PRO A 1 188 ? -9.110 -9.590 -12.548 1.00 40.03 188 PRO A C 1
ATOM 1487 O O . PRO A 1 188 ? -9.679 -9.420 -13.631 1.00 40.03 188 PRO A O 1
ATOM 1490 N N . VAL A 1 189 ? -7.788 -9.689 -12.388 1.00 42.47 189 VAL A N 1
ATOM 1491 C CA . VAL A 1 189 ? -6.748 -9.839 -13.414 1.00 42.47 189 VAL A CA 1
ATOM 1492 C C . VAL A 1 189 ? -7.324 -10.477 -14.682 1.00 42.47 189 VAL A C 1
ATOM 1494 O O . VAL A 1 189 ? -7.523 -11.690 -14.753 1.00 42.47 189 VAL A O 1
ATOM 1497 N N . ARG A 1 190 ? -7.629 -9.664 -15.701 1.00 36.91 190 ARG A N 1
ATOM 1498 C CA . ARG A 1 190 ? -7.907 -10.214 -17.028 1.00 36.91 190 ARG A CA 1
ATOM 1499 C C . ARG A 1 190 ? -6.570 -10.615 -17.623 1.00 36.91 190 ARG A C 1
ATOM 1501 O O . ARG A 1 190 ? -5.812 -9.753 -18.043 1.00 36.91 190 ARG A O 1
ATOM 1508 N N . GLY A 1 191 ? -6.338 -11.920 -17.704 1.00 35.00 191 GLY A N 1
ATOM 1509 C CA . GLY A 1 191 ? -5.405 -12.482 -18.673 1.00 35.00 191 GLY A CA 1
ATOM 1510 C C . GLY A 1 191 ? -4.094 -13.015 -18.111 1.00 35.00 191 GLY A C 1
ATOM 1511 O O . GLY A 1 191 ? -3.035 -12.645 -18.595 1.00 35.00 191 GLY A O 1
ATOM 1512 N N . ILE A 1 192 ? -4.158 -13.994 -17.210 1.00 37.91 192 ILE A N 1
ATOM 1513 C CA . ILE A 1 192 ? -3.336 -15.190 -17.426 1.00 37.91 192 ILE A CA 1
ATOM 1514 C C . ILE A 1 192 ? -4.315 -16.235 -17.942 1.00 37.91 192 ILE A C 1
ATOM 1516 O O . ILE A 1 192 ? -5.199 -16.688 -17.219 1.00 37.91 192 ILE A O 1
ATOM 1520 N N . GLY A 1 193 ? -4.248 -16.491 -19.247 1.00 36.44 193 GLY A N 1
ATOM 1521 C CA . GLY A 1 193 ? -5.167 -17.375 -19.944 1.00 36.44 193 GLY A CA 1
ATOM 1522 C C . GLY A 1 193 ? -5.062 -18.802 -19.426 1.00 36.44 193 GLY A C 1
ATOM 1523 O O . GLY A 1 193 ? -4.237 -19.575 -19.901 1.00 36.44 193 GLY A O 1
ATOM 1524 N N . LEU A 1 194 ? -5.953 -19.170 -18.516 1.00 32.12 194 LEU A N 1
ATOM 1525 C CA . LEU A 1 194 ? -6.424 -20.538 -18.407 1.00 32.12 194 LEU A CA 1
ATOM 1526 C C . LEU A 1 194 ? -7.808 -20.559 -19.038 1.00 32.12 194 LEU A C 1
ATOM 1528 O O . LEU A 1 194 ? -8.784 -20.064 -18.485 1.00 32.12 194 LEU A O 1
ATOM 1532 N N . ARG A 1 195 ? -7.841 -21.065 -20.273 1.00 31.14 195 ARG A N 1
ATOM 1533 C CA . ARG A 1 195 ? -9.068 -21.530 -20.909 1.00 31.14 195 ARG A CA 1
ATOM 1534 C C . ARG A 1 195 ? -9.671 -22.596 -19.998 1.00 31.14 195 ARG A C 1
ATOM 1536 O O . ARG A 1 195 ? -9.186 -23.724 -19.988 1.00 31.14 195 ARG A O 1
ATOM 1543 N N . GLU A 1 196 ? -10.723 -22.251 -19.275 1.00 35.81 196 GLU A N 1
ATOM 1544 C CA . GLU A 1 196 ? -11.747 -23.233 -18.947 1.00 35.81 196 GLU A CA 1
ATOM 1545 C C . GLU A 1 196 ? -12.529 -23.462 -20.242 1.00 35.81 196 GLU A C 1
ATOM 1547 O O . GLU A 1 196 ? -13.184 -22.560 -20.764 1.00 35.81 196 GLU A O 1
ATOM 1552 N N . ASN A 1 197 ? -12.314 -24.631 -20.848 1.00 34.62 197 ASN A N 1
ATOM 1553 C CA . ASN A 1 197 ? -13.199 -25.132 -21.887 1.00 34.62 197 ASN A CA 1
ATOM 1554 C C . ASN A 1 197 ? -14.389 -25.774 -21.166 1.00 34.62 197 ASN A C 1
ATOM 1556 O O . ASN A 1 197 ? -14.178 -26.733 -20.418 1.00 34.62 197 ASN A O 1
ATOM 1560 N N . ASP A 1 198 ? -15.585 -25.247 -21.412 1.00 35.81 198 ASP A N 1
ATOM 1561 C CA . ASP A 1 198 ? -16.810 -26.053 -21.427 1.00 35.81 198 ASP A CA 1
ATOM 1562 C C . ASP A 1 198 ? -16.798 -27.008 -22.637 1.00 35.81 198 ASP A C 1
ATOM 1564 O O . ASP A 1 198 ? -16.266 -26.610 -23.708 1.00 35.81 198 ASP A O 1
#

pLDDT: mean 76.96, std 20.57, range [31.14, 96.62]

Foldseek 3Di:
DDDDDDDPDPDDDDDDPPPDPDPPLRVLVVQLVVCVVVLVLVSSLVSLVVVLVVPVVDDPLSNLVSVLSNLVSVLVNCLVVLVLAPPDPPDDPVVPDDDDSVNSLVVSLVSLVVLLVVLVVCVPDPCNPVSVVSNLVSVLVNLVSVLSVLVSVLVNVVSVCPPPPDDDVVVSVVSVVVSCVVSVPPDPDPDPDDDPDD

Secondary structure (DSSP, 8-state):
-----------S--------PPPHHHHHHHHHHHHHHTT-HHHHHHHHHHHHHHTTTS-HHHHHHHHHHHHHHHHHHHHHTTTTTT--TTS--TTTTS--HHHHHHHHHHHHHHHHHHHHH-TTSS-HHHHHHHHHHHHHHHHHHHHHHHHHHHHHHHHHHTTSS---HHHHHHHHHHHHHHHHTS---S-S------

Organism: Micrurus corallinus (NCBI:txid54390)

Radius of gyration: 24.04 Å; chains: 1; bounding box: 46×61×88 Å